Protein AF-A0A8R1U2P9-F1 (afdb_monomer_lite)

Radius of gyration: 60.48 Å; chains: 1; bounding box: 161×61×142 Å

Secondary structure (DSSP, 8-state):
-HHHHHHHHHHHHHTTS------------HHHHHHHHHHHHHHHHHHHHHHHHHHHHHHHHHHHHHHHHHHHHHHHHHHHHHHHHHHHHHHHHHHHHHHHHHHHHHHHHHHHHHHHHHHHHHHHHHHHHHTTEEEEPPP--------S---PPPEEEEHHHHHHHHHHS-SS--HHHHHHHHHHHHHHHHHHHHHHHHHHHHHHHHHHHHHHH-S-TTHHHHHHHHHHHHHHHHHHHHHHHHHHHHHHHHHHHHHHHHHHHHHHHHHHHHHHHHHHHHHHHHHHHHHHHHHHHHHHHHHHHHHHHHHHHHHHHHHHT---

Structure (mmCIF, N/CA/C/O backbone):
data_AF-A0A8R1U2P9-F1
#
_entry.id   AF-A0A8R1U2P9-F1
#
loop_
_atom_site.group_PDB
_atom_site.id
_atom_site.type_symbol
_atom_site.label_atom_id
_atom_site.label_alt_id
_atom_site.label_comp_id
_atom_site.label_asym_id
_atom_site.label_entity_id
_atom_site.label_seq_id
_atom_site.pdbx_PDB_ins_code
_atom_site.Cartn_x
_atom_site.Cartn_y
_atom_site.Cartn_z
_atom_site.occupancy
_atom_site.B_iso_or_equiv
_atom_site.auth_seq_id
_atom_site.auth_comp_id
_atom_site.auth_asym_id
_atom_site.auth_atom_id
_atom_site.pdbx_PDB_model_num
ATOM 1 N N . MET A 1 1 ? 51.418 27.353 -38.066 1.00 50.34 1 MET A N 1
ATOM 2 C CA . MET A 1 1 ? 51.414 26.876 -39.472 1.00 50.34 1 MET A CA 1
ATOM 3 C C . MET A 1 1 ? 51.947 27.915 -40.463 1.00 50.34 1 MET A C 1
ATOM 5 O O . MET A 1 1 ? 52.732 27.534 -41.319 1.00 50.34 1 MET A O 1
ATOM 9 N N . THR A 1 2 ? 51.631 29.210 -40.322 1.00 55.16 2 THR A N 1
ATOM 10 C CA . THR A 1 2 ? 52.157 30.303 -41.178 1.00 55.16 2 THR A CA 1
ATOM 11 C C . THR A 1 2 ? 53.688 30.329 -41.296 1.00 55.16 2 THR A C 1
ATOM 13 O O . THR A 1 2 ? 54.211 30.444 -42.399 1.00 55.16 2 THR A O 1
ATOM 16 N N . HIS A 1 3 ? 54.417 30.132 -40.192 1.00 58.38 3 HIS A N 1
ATOM 17 C CA . HIS A 1 3 ? 55.888 30.145 -40.195 1.00 58.38 3 HIS A CA 1
ATOM 18 C C . HIS A 1 3 ? 56.515 28.948 -40.938 1.00 58.38 3 HIS A C 1
ATOM 20 O O . HIS A 1 3 ? 57.546 29.093 -41.588 1.00 58.38 3 HIS A O 1
ATOM 26 N N . ALA A 1 4 ? 55.879 27.771 -40.889 1.00 62.16 4 ALA A N 1
ATOM 27 C CA . ALA A 1 4 ? 56.358 26.583 -41.599 1.00 62.16 4 ALA A CA 1
ATOM 28 C C . ALA A 1 4 ? 56.150 26.719 -43.116 1.00 62.16 4 ALA A C 1
ATOM 30 O O . ALA A 1 4 ? 57.024 26.362 -43.902 1.00 62.16 4 ALA A O 1
ATOM 31 N N . TRP A 1 5 ? 55.023 27.308 -43.527 1.00 59.53 5 TRP A N 1
ATOM 32 C CA . TRP A 1 5 ? 54.720 27.545 -44.937 1.00 59.53 5 TRP A CA 1
ATOM 33 C C . TRP A 1 5 ? 55.600 28.635 -45.558 1.00 59.53 5 TRP A C 1
ATOM 35 O O . TRP A 1 5 ? 56.106 28.451 -46.663 1.00 59.53 5 TRP A O 1
ATOM 45 N N . LEU A 1 6 ? 55.858 29.731 -44.833 1.00 62.12 6 LEU A N 1
ATOM 46 C CA . LEU A 1 6 ? 56.819 30.757 -45.256 1.00 62.12 6 LEU A CA 1
ATOM 47 C C . LEU A 1 6 ? 58.229 30.176 -45.414 1.00 62.12 6 LEU A C 1
ATOM 49 O O . LEU A 1 6 ? 58.876 30.455 -46.420 1.00 62.12 6 LEU A O 1
ATOM 53 N N . CYS A 1 7 ? 58.679 29.312 -44.495 1.00 63.84 7 CYS A N 1
ATOM 54 C CA . CYS A 1 7 ? 59.948 28.597 -44.651 1.00 63.84 7 CYS A CA 1
ATOM 55 C C . CYS A 1 7 ? 59.967 27.697 -45.897 1.00 63.84 7 CYS A C 1
ATOM 57 O O . CYS A 1 7 ? 60.965 27.698 -46.614 1.00 63.84 7 CYS A O 1
ATOM 59 N N . GLN A 1 8 ? 58.876 26.983 -46.199 1.00 60.47 8 GLN A N 1
ATOM 60 C CA . GLN A 1 8 ? 58.798 26.120 -47.384 1.00 60.47 8 GLN A CA 1
ATOM 61 C C . GLN A 1 8 ? 58.817 26.927 -48.695 1.00 60.47 8 GLN A C 1
ATOM 63 O O . GLN A 1 8 ? 59.532 26.569 -49.630 1.00 60.47 8 GLN A O 1
ATOM 68 N N . MET A 1 9 ? 58.084 28.044 -48.761 1.00 58.25 9 MET A N 1
ATOM 69 C CA . MET A 1 9 ? 58.098 28.964 -49.908 1.00 58.25 9 MET A CA 1
ATOM 70 C C . MET A 1 9 ? 59.478 29.600 -50.100 1.00 58.25 9 MET A C 1
ATOM 72 O O . MET A 1 9 ? 59.991 29.646 -51.218 1.00 58.25 9 MET A O 1
ATOM 76 N N . PHE A 1 10 ? 60.118 30.045 -49.015 1.00 60.72 10 PHE A N 1
ATOM 77 C CA . PHE A 1 10 ? 61.460 30.619 -49.086 1.00 60.72 10 PHE A CA 1
ATOM 78 C C . PHE A 1 10 ? 62.491 29.577 -49.543 1.00 60.72 10 PHE A C 1
ATOM 80 O O . PHE A 1 10 ? 63.347 29.899 -50.364 1.00 60.72 10 PHE A O 1
ATOM 87 N N . ALA A 1 11 ? 62.373 28.321 -49.092 1.00 60.69 11 ALA A N 1
ATOM 88 C CA . ALA A 1 11 ? 63.221 27.216 -49.543 1.00 60.69 11 ALA A CA 1
ATOM 89 C C . ALA A 1 11 ? 63.049 26.928 -51.046 1.00 60.69 11 ALA A C 1
ATOM 91 O O . ALA A 1 11 ? 64.034 26.911 -51.780 1.00 60.69 11 ALA A O 1
ATOM 92 N N . LEU A 1 12 ? 61.805 26.825 -51.530 1.00 57.38 12 LEU A N 1
ATOM 93 C CA . LEU A 1 12 ? 61.499 26.622 -52.956 1.00 57.38 12 LEU A CA 1
ATOM 94 C C . LEU A 1 12 ? 62.010 27.767 -53.846 1.00 57.38 12 LEU A C 1
ATOM 96 O O . LEU A 1 12 ? 62.398 27.551 -54.997 1.00 57.38 12 LEU A O 1
ATOM 100 N N . THR A 1 13 ? 62.030 28.988 -53.310 1.00 56.69 13 THR A N 1
ATOM 101 C CA . THR A 1 13 ? 62.539 30.164 -54.027 1.00 56.69 13 THR A CA 1
ATOM 102 C C . THR A 1 13 ? 64.068 30.162 -54.078 1.00 56.69 13 THR A C 1
ATOM 104 O O . THR A 1 13 ? 64.645 30.535 -55.098 1.00 56.69 13 THR A O 1
ATOM 107 N N . LYS A 1 14 ? 64.735 29.697 -53.011 1.00 53.50 14 LYS A N 1
ATOM 108 C CA . LYS A 1 14 ? 66.202 29.624 -52.926 1.00 53.50 14 LYS A CA 1
ATOM 109 C C . LYS A 1 14 ? 66.800 28.597 -53.889 1.00 53.50 14 LYS A C 1
ATOM 111 O O . LYS A 1 14 ? 67.799 28.907 -54.531 1.00 53.50 14 LYS A O 1
ATOM 116 N N . ASP A 1 15 ? 66.161 27.439 -54.051 1.00 54.47 15 ASP A N 1
ATOM 117 C CA . ASP A 1 15 ? 66.635 26.390 -54.969 1.00 54.47 15 ASP A CA 1
ATOM 118 C C . ASP A 1 15 ? 66.459 26.756 -56.454 1.00 54.47 15 ASP A C 1
ATOM 120 O O . ASP A 1 15 ? 67.072 26.146 -57.329 1.00 54.47 15 ASP A O 1
ATOM 124 N N . SER A 1 16 ? 65.652 27.776 -56.763 1.00 52.47 16 SER A N 1
ATOM 125 C CA . SER A 1 16 ? 65.333 28.158 -58.143 1.00 52.47 16 SER A CA 1
ATOM 126 C C . SER A 1 16 ? 66.195 29.291 -58.708 1.00 52.47 16 SER A C 1
ATOM 128 O O . SER A 1 16 ? 65.999 29.643 -59.870 1.00 52.47 16 SER A O 1
ATOM 130 N N . ILE A 1 17 ? 67.129 29.874 -57.944 1.00 43.38 17 ILE A N 1
ATOM 131 C CA . ILE A 1 17 ? 68.063 30.888 -58.462 1.00 43.38 17 ILE A CA 1
ATOM 132 C C . ILE A 1 17 ? 69.285 30.150 -59.027 1.00 43.38 17 ILE A C 1
ATOM 134 O O . ILE A 1 17 ? 70.132 29.706 -58.251 1.00 43.38 17 ILE A O 1
ATOM 138 N N . PRO A 1 18 ? 69.430 30.002 -60.358 1.00 43.75 18 PRO A N 1
ATOM 139 C CA . PRO A 1 18 ? 70.607 29.369 -60.920 1.00 43.75 18 PRO A CA 1
ATOM 140 C C . PRO A 1 18 ? 71.776 30.325 -60.702 1.00 43.75 18 PRO A C 1
ATOM 142 O O . PRO A 1 18 ? 71.771 31.452 -61.200 1.00 43.75 18 PRO A O 1
ATOM 145 N N . THR A 1 19 ? 72.781 29.879 -59.956 1.00 43.53 19 THR A N 1
ATOM 146 C CA . THR A 1 19 ? 74.090 30.526 -59.902 1.00 43.53 19 THR A CA 1
ATOM 147 C C . THR A 1 19 ? 74.639 30.588 -61.324 1.00 43.53 19 THR A C 1
ATOM 149 O O . THR A 1 19 ? 75.128 29.588 -61.848 1.00 43.53 19 THR A O 1
ATOM 152 N N . THR A 1 20 ? 74.518 31.740 -61.983 1.00 43.28 20 THR A N 1
ATOM 153 C CA . THR A 1 20 ? 75.119 31.968 -63.296 1.00 43.28 20 THR A CA 1
ATOM 154 C C . THR A 1 20 ? 76.627 32.044 -63.105 1.00 43.28 20 THR A C 1
ATOM 156 O O . THR A 1 20 ? 77.179 33.084 -62.745 1.00 43.28 20 THR A O 1
ATOM 159 N N . SER A 1 21 ? 77.298 30.916 -63.295 1.00 42.88 21 SER A N 1
ATOM 160 C CA . SER A 1 21 ? 78.746 30.835 -63.389 1.00 42.88 21 SER A CA 1
ATOM 161 C C . SER A 1 21 ? 79.199 31.588 -64.640 1.0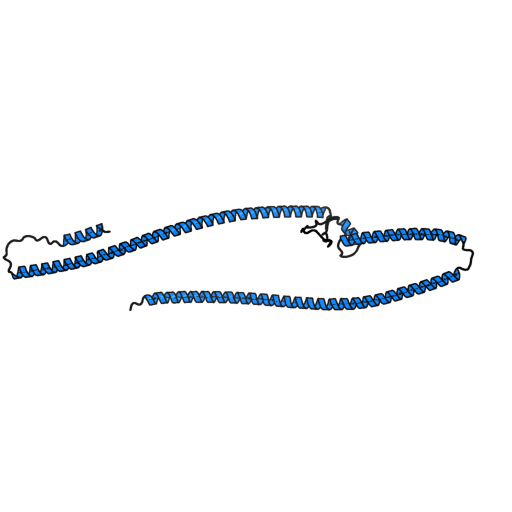0 42.88 21 SER A C 1
ATOM 163 O O . SER A 1 21 ? 78.954 31.191 -65.777 1.00 42.88 21 SER A O 1
ATOM 165 N N . THR A 1 22 ? 79.849 32.724 -64.402 1.00 39.78 22 THR A N 1
ATOM 166 C CA . THR A 1 22 ? 80.525 33.556 -65.396 1.00 39.78 22 THR A CA 1
ATOM 167 C C . THR A 1 22 ? 81.566 32.731 -66.156 1.00 39.78 22 THR A C 1
ATOM 169 O O . THR A 1 22 ? 82.665 32.512 -65.654 1.00 39.78 22 THR A O 1
ATOM 172 N N . SER A 1 23 ? 81.254 32.316 -67.384 1.00 41.12 23 SER A N 1
ATOM 173 C CA . SER A 1 23 ? 82.257 31.911 -68.373 1.00 41.12 23 SER A CA 1
ATOM 174 C C . SER A 1 23 ? 82.246 32.924 -69.516 1.00 41.12 23 SER A C 1
ATOM 176 O O . SER A 1 23 ? 81.256 33.088 -70.228 1.00 41.12 23 SER A O 1
ATOM 178 N N . ARG A 1 24 ? 83.334 33.692 -69.619 1.00 42.53 24 ARG A N 1
ATOM 179 C CA . ARG A 1 24 ? 83.555 34.732 -70.631 1.00 42.53 24 ARG A CA 1
ATOM 180 C C . ARG A 1 24 ? 84.111 34.095 -71.905 1.00 42.53 24 ARG A C 1
ATOM 182 O O . ARG A 1 24 ? 85.177 33.497 -71.852 1.00 42.53 24 ARG A O 1
ATOM 189 N N . GLY A 1 25 ? 83.473 34.351 -73.048 1.00 37.59 25 GLY A N 1
ATOM 190 C CA . GLY A 1 25 ? 84.136 34.276 -74.356 1.00 37.59 25 GLY A CA 1
ATOM 191 C C . GLY A 1 25 ? 83.306 33.618 -75.453 1.00 37.59 25 GLY A C 1
ATOM 192 O O . GLY A 1 25 ? 83.455 32.434 -75.716 1.00 37.59 25 GLY A O 1
ATOM 193 N N . GLY A 1 26 ? 82.464 34.399 -76.128 1.00 42.16 26 GLY A N 1
ATOM 194 C CA . GLY A 1 26 ?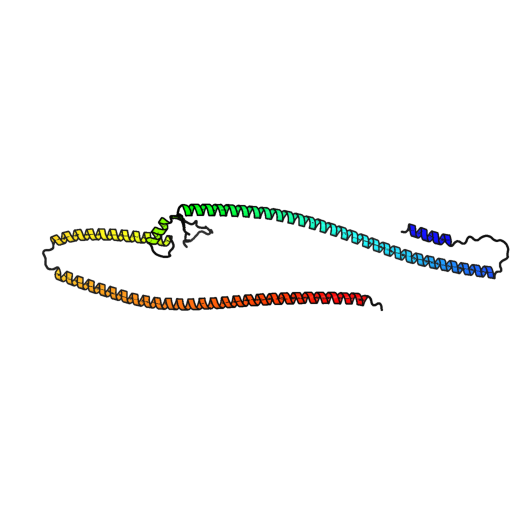 81.776 33.973 -77.349 1.00 42.16 26 GLY A CA 1
ATOM 195 C C . GLY A 1 26 ? 80.621 34.910 -77.670 1.00 42.16 26 GLY A C 1
ATOM 196 O O . GLY A 1 26 ? 79.657 34.978 -76.917 1.00 42.16 26 GLY A O 1
ATOM 197 N N . THR A 1 27 ? 80.735 35.682 -78.748 1.00 48.22 27 THR A N 1
ATOM 198 C CA . THR A 1 27 ? 79.729 36.646 -79.215 1.00 48.22 27 THR A CA 1
ATOM 199 C C . THR A 1 27 ? 78.436 35.917 -79.609 1.00 48.22 27 THR A C 1
ATOM 201 O O . THR A 1 27 ? 78.413 35.262 -80.651 1.00 48.22 27 THR A O 1
ATOM 204 N N . PRO A 1 28 ? 77.341 35.998 -78.824 1.00 51.66 28 PRO A N 1
ATOM 205 C CA . PRO A 1 28 ? 76.151 35.203 -79.098 1.00 51.66 28 PRO A CA 1
ATOM 206 C C . PRO A 1 28 ? 75.355 35.840 -80.236 1.00 51.66 28 PRO A C 1
ATOM 208 O O . PRO A 1 28 ? 75.030 37.033 -80.179 1.00 51.66 28 PRO A O 1
ATOM 211 N N . SER A 1 29 ? 75.024 35.033 -81.247 1.00 59.25 29 SER A N 1
ATOM 212 C CA . SER A 1 29 ? 74.119 35.397 -82.342 1.00 59.25 29 SER A CA 1
ATOM 213 C C . SER A 1 29 ? 72.790 35.946 -81.801 1.00 59.25 29 SER A C 1
ATOM 215 O O . SER A 1 29 ? 72.324 35.537 -80.732 1.00 59.25 29 SER A O 1
ATOM 217 N N . LYS A 1 30 ? 72.159 36.869 -82.543 1.00 66.25 30 LYS A N 1
ATOM 218 C CA . LYS A 1 30 ? 70.855 37.465 -82.192 1.00 66.25 30 LYS A CA 1
ATOM 219 C C . LYS A 1 30 ? 69.793 36.398 -81.886 1.00 66.25 30 LYS A C 1
ATOM 221 O O . LYS A 1 30 ? 68.986 36.616 -80.984 1.00 66.25 30 LYS A O 1
ATOM 226 N N . ASP A 1 31 ? 69.858 35.247 -82.554 1.00 69.44 31 ASP A N 1
ATOM 227 C CA . ASP A 1 31 ? 68.922 34.131 -82.370 1.00 69.44 31 ASP A CA 1
ATOM 228 C C . ASP A 1 31 ? 69.080 33.449 -81.005 1.00 69.44 31 ASP A C 1
ATOM 230 O O . ASP A 1 31 ? 68.088 33.132 -80.352 1.00 69.44 31 ASP A O 1
ATOM 234 N N . SER A 1 32 ? 70.316 33.309 -80.509 1.00 75.31 32 SER A N 1
ATOM 235 C CA . SER A 1 32 ? 70.585 32.735 -79.183 1.00 75.31 32 SER A CA 1
ATOM 236 C C . SER A 1 32 ? 70.005 33.612 -78.069 1.00 75.31 32 SER A C 1
ATOM 238 O O . SER A 1 32 ? 69.332 33.111 -77.169 1.00 75.31 32 SER A O 1
ATOM 240 N N . LYS A 1 33 ? 70.164 34.939 -78.183 1.00 79.31 33 LYS A N 1
ATOM 241 C CA . LYS A 1 33 ? 69.561 35.893 -77.238 1.00 79.31 33 LYS A CA 1
ATOM 242 C C . LYS A 1 33 ? 68.030 35.916 -77.324 1.00 79.31 33 LYS A C 1
ATOM 244 O O . LYS A 1 33 ? 67.370 36.200 -76.325 1.00 79.31 33 LYS A O 1
ATOM 249 N N . ALA A 1 34 ? 67.452 35.664 -78.501 1.00 80.62 34 ALA A N 1
ATOM 250 C CA . ALA A 1 34 ? 66.001 35.599 -78.679 1.00 80.62 34 ALA A CA 1
ATOM 251 C C . ALA A 1 34 ? 65.402 34.346 -78.017 1.00 80.62 34 ALA A C 1
ATOM 253 O O . ALA A 1 34 ? 64.409 34.465 -77.298 1.00 80.62 34 ALA A O 1
ATOM 254 N N . LEU A 1 35 ? 66.047 33.187 -78.186 1.00 83.81 35 LEU A N 1
ATOM 255 C CA . LEU A 1 35 ? 65.700 31.931 -77.511 1.00 83.81 35 LEU A CA 1
ATOM 256 C C . LEU A 1 35 ? 65.793 32.051 -75.986 1.00 83.81 35 LEU A C 1
ATOM 258 O O . LEU A 1 35 ? 64.851 31.690 -75.286 1.00 83.81 35 LEU A O 1
ATOM 262 N N . GLU A 1 36 ? 66.877 32.629 -75.464 1.00 85.00 36 GLU A N 1
ATOM 263 C CA . GLU A 1 36 ? 67.042 32.848 -74.021 1.00 85.00 36 GLU A CA 1
ATOM 264 C C . GLU A 1 36 ? 65.951 33.774 -73.457 1.00 85.00 36 GLU A C 1
ATOM 266 O O . GLU A 1 36 ? 65.357 33.487 -72.418 1.00 85.00 36 GLU A O 1
ATOM 271 N N . ARG A 1 3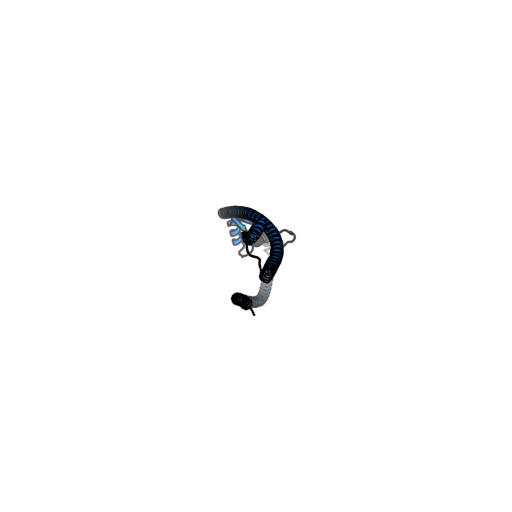7 ? 65.602 34.853 -74.174 1.00 87.44 37 ARG A N 1
ATOM 272 C CA . ARG A 1 37 ? 64.483 35.735 -73.798 1.00 87.44 37 ARG A CA 1
ATOM 273 C C . ARG A 1 37 ? 63.133 35.018 -73.822 1.00 87.44 37 ARG A C 1
ATOM 275 O O . ARG A 1 37 ? 62.301 35.310 -72.967 1.00 87.44 37 ARG A O 1
ATOM 282 N N . ALA A 1 38 ? 62.894 34.129 -74.785 1.00 88.19 38 ALA A N 1
ATOM 283 C CA . ALA A 1 38 ? 61.666 33.339 -74.849 1.00 88.19 38 ALA A CA 1
ATOM 284 C C . ALA A 1 38 ? 61.574 32.356 -73.670 1.00 88.19 38 ALA A C 1
ATOM 286 O O . ALA A 1 38 ? 60.566 32.356 -72.969 1.00 88.19 38 ALA A O 1
ATOM 287 N N . ALA A 1 39 ? 62.654 31.626 -73.376 1.00 89.50 39 ALA A N 1
ATOM 288 C CA . ALA A 1 39 ? 62.730 30.713 -72.234 1.00 89.50 39 ALA A CA 1
ATOM 289 C C . ALA A 1 39 ? 62.577 31.440 -70.885 1.00 89.50 39 ALA A C 1
ATOM 291 O O . ALA A 1 39 ? 61.918 30.948 -69.971 1.00 89.50 39 ALA A O 1
ATOM 292 N N . LEU A 1 40 ? 63.146 32.643 -70.749 1.00 90.50 40 LEU A N 1
ATOM 293 C CA . LEU A 1 40 ? 62.942 33.480 -69.564 1.00 90.50 40 LEU A CA 1
ATOM 294 C C . LEU A 1 40 ? 61.488 33.945 -69.437 1.00 90.50 40 LEU A C 1
ATOM 296 O O . LEU A 1 40 ? 60.951 33.924 -68.335 1.00 90.50 40 LEU A O 1
ATOM 300 N N . LYS A 1 41 ? 60.827 34.331 -70.538 1.00 91.75 41 LYS A N 1
ATOM 301 C CA . LYS A 1 41 ? 59.398 34.690 -70.522 1.00 91.75 41 LYS A CA 1
ATOM 302 C C . LYS A 1 41 ? 58.515 33.510 -70.123 1.00 91.75 41 LYS A C 1
ATOM 304 O O . LYS A 1 41 ? 57.589 33.703 -69.342 1.00 91.75 41 LYS A O 1
ATOM 309 N N . GLU A 1 42 ? 58.813 32.314 -70.621 1.00 92.12 42 GLU A N 1
ATOM 310 C CA . GLU A 1 42 ? 58.117 31.083 -70.239 1.00 92.12 42 GLU A CA 1
ATOM 311 C C . GLU A 1 42 ? 58.300 30.789 -68.746 1.00 92.12 42 GLU A C 1
ATOM 313 O O . GLU A 1 42 ? 57.310 30.680 -68.030 1.00 92.12 42 GLU A O 1
ATOM 318 N N . LYS A 1 43 ? 59.538 30.810 -68.230 1.00 91.94 43 LYS A N 1
ATOM 319 C CA . LYS A 1 43 ? 59.801 30.652 -66.788 1.00 91.94 43 LYS A CA 1
ATOM 320 C C . LYS A 1 43 ? 59.106 31.714 -65.938 1.00 91.94 43 LYS A C 1
ATOM 322 O O . LYS A 1 43 ? 58.571 31.393 -64.881 1.00 91.94 43 LYS A O 1
ATOM 327 N N . VAL A 1 44 ? 59.096 32.972 -66.380 1.00 93.62 44 VAL A N 1
ATOM 328 C CA . VAL A 1 44 ? 58.363 34.049 -65.695 1.00 93.62 44 VAL A CA 1
ATOM 329 C C . VAL A 1 44 ? 56.864 33.750 -65.688 1.00 93.62 44 VAL A C 1
ATOM 331 O O . VAL A 1 44 ? 56.238 33.891 -64.643 1.00 93.62 44 VAL A O 1
ATOM 334 N N . SER A 1 45 ? 56.298 33.279 -66.802 1.00 93.00 45 SER A N 1
ATOM 335 C CA . SER A 1 45 ? 54.887 32.888 -66.881 1.00 93.00 45 SER A CA 1
ATOM 336 C C . SER A 1 45 ? 54.567 31.685 -65.986 1.00 93.00 45 SER A C 1
ATOM 338 O O . SER A 1 45 ? 53.573 31.698 -65.263 1.00 93.00 45 SER A O 1
ATOM 340 N N . GLU A 1 46 ? 55.427 30.667 -65.948 1.00 93.69 46 GLU A N 1
ATOM 341 C CA . GLU A 1 46 ? 55.281 29.527 -65.041 1.00 93.69 46 GLU A CA 1
ATOM 342 C C . GLU A 1 46 ? 55.339 29.944 -63.571 1.00 93.69 46 GLU A C 1
ATOM 344 O O . GLU A 1 46 ? 54.526 29.484 -62.768 1.00 93.69 46 GLU A O 1
ATOM 349 N N . LEU A 1 47 ? 56.284 30.814 -63.206 1.00 94.31 47 LEU A N 1
ATOM 350 C CA . LEU A 1 47 ? 56.404 31.346 -61.850 1.00 94.31 47 LEU A CA 1
ATOM 351 C C . LEU A 1 47 ? 55.186 32.195 -61.479 1.00 94.31 47 LEU A C 1
ATOM 353 O O . LEU A 1 47 ? 54.662 32.038 -60.378 1.00 94.31 47 LEU A O 1
ATOM 357 N N . GLN A 1 48 ? 54.683 33.021 -62.399 1.00 93.75 48 GLN A N 1
ATOM 358 C CA . GLN A 1 48 ? 53.435 33.768 -62.218 1.00 93.75 48 GLN A CA 1
ATOM 359 C C . GLN A 1 48 ? 52.246 32.825 -61.991 1.00 93.75 48 GLN A C 1
ATOM 361 O O . GLN A 1 48 ? 51.484 33.016 -61.045 1.00 93.75 48 GLN A O 1
ATOM 366 N N . ASN A 1 49 ? 52.119 31.758 -62.784 1.00 93.88 49 ASN A N 1
ATOM 367 C CA . ASN A 1 49 ? 51.057 30.762 -62.626 1.00 93.88 49 ASN A CA 1
ATOM 368 C C . ASN A 1 49 ? 51.162 30.002 -61.294 1.00 93.88 49 ASN A C 1
ATOM 370 O O . ASN A 1 49 ? 50.152 29.781 -60.623 1.00 93.88 49 ASN A O 1
ATOM 374 N N . LYS A 1 50 ? 52.375 29.611 -60.884 1.00 94.81 50 LYS A N 1
ATOM 375 C CA . LYS A 1 50 ? 52.627 28.963 -59.586 1.00 94.81 50 LYS A CA 1
ATOM 376 C C . LYS A 1 50 ? 52.285 29.894 -58.425 1.00 94.81 50 LYS A C 1
ATOM 378 O O . LYS A 1 50 ? 51.621 29.463 -57.486 1.00 94.81 50 LYS A O 1
ATOM 383 N N . PHE A 1 51 ? 52.676 31.165 -58.513 1.00 93.88 51 PHE A N 1
ATOM 384 C CA . PHE A 1 51 ? 52.353 32.180 -57.514 1.00 93.88 51 PHE A CA 1
ATOM 385 C C . PHE A 1 51 ? 50.840 32.394 -57.391 1.00 93.88 51 PHE A C 1
ATOM 387 O O . PHE A 1 51 ? 50.305 32.370 -56.285 1.00 93.88 51 PHE A O 1
ATOM 394 N N . GLN A 1 52 ? 50.129 32.510 -58.517 1.00 95.50 52 GLN A N 1
ATOM 395 C CA . GLN A 1 52 ? 48.675 32.681 -58.519 1.00 95.50 52 GLN A CA 1
ATOM 396 C C . GLN A 1 52 ? 47.950 31.477 -57.898 1.00 95.50 52 GLN A C 1
ATOM 398 O O . GLN A 1 52 ? 47.032 31.656 -57.097 1.00 95.50 52 GLN A O 1
ATOM 403 N N . ARG A 1 53 ? 48.380 30.247 -58.214 1.00 94.81 53 ARG A N 1
ATOM 404 C CA . ARG A 1 53 ? 47.839 29.027 -57.587 1.00 94.81 53 ARG A CA 1
ATOM 405 C C . ARG A 1 53 ? 48.098 29.000 -56.080 1.00 94.81 53 ARG A C 1
ATOM 407 O O . ARG A 1 53 ? 47.184 28.692 -55.322 1.00 94.81 53 ARG A O 1
ATOM 414 N N . ALA A 1 54 ? 49.307 29.356 -55.646 1.00 95.62 54 ALA A N 1
ATOM 415 C CA . ALA A 1 54 ? 49.649 29.424 -54.228 1.00 95.62 54 ALA A CA 1
ATOM 416 C C . ALA A 1 54 ? 48.812 30.476 -53.482 1.00 95.62 54 ALA A C 1
ATOM 418 O O . ALA A 1 54 ? 48.353 30.198 -52.379 1.00 95.62 54 ALA A O 1
ATOM 419 N N . MET A 1 55 ? 48.551 31.642 -54.088 1.00 96.06 55 MET A N 1
ATOM 420 C CA . MET A 1 55 ? 47.664 32.656 -53.505 1.00 96.06 55 MET A CA 1
ATOM 421 C C . MET A 1 55 ? 46.220 32.164 -53.364 1.00 96.06 55 MET A C 1
ATOM 423 O O . MET A 1 55 ? 45.613 32.374 -52.317 1.00 96.06 55 MET A O 1
ATOM 427 N N . PHE A 1 56 ? 45.677 31.486 -54.380 1.00 95.00 56 P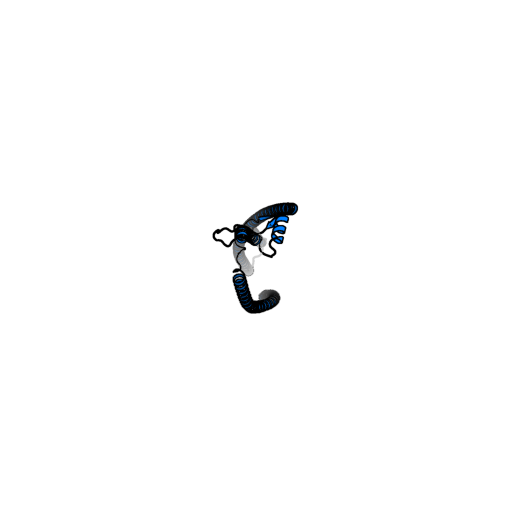HE A N 1
ATOM 428 C CA . PHE A 1 56 ? 44.328 30.919 -54.302 1.00 95.00 56 PHE A CA 1
ATOM 429 C C . PHE A 1 56 ? 44.223 29.866 -53.190 1.00 95.00 56 PHE A C 1
ATOM 431 O O . PHE A 1 56 ? 43.326 29.943 -52.355 1.00 95.00 56 PHE A O 1
ATOM 438 N N . MET A 1 57 ? 45.180 28.934 -53.125 1.00 95.56 57 MET A N 1
ATOM 439 C CA . MET A 1 57 ? 45.231 27.930 -52.058 1.00 95.56 57 MET A CA 1
ATOM 440 C C . MET A 1 57 ? 45.393 28.567 -50.677 1.00 95.56 57 MET A C 1
ATOM 442 O O . MET A 1 57 ? 44.738 28.143 -49.733 1.00 95.56 57 MET A O 1
ATOM 446 N N . TYR A 1 58 ? 46.237 29.593 -50.549 1.00 95.00 58 TYR A N 1
ATOM 447 C CA . TYR A 1 58 ? 46.411 30.316 -49.292 1.00 95.00 58 TYR A CA 1
ATOM 448 C C . TYR A 1 58 ? 45.103 30.973 -48.836 1.00 95.00 58 TYR A C 1
ATOM 450 O O . TYR A 1 58 ? 44.726 30.832 -47.678 1.00 95.00 58 TYR A O 1
ATOM 458 N N . SER A 1 59 ? 44.382 31.633 -49.747 1.00 95.69 59 SER A N 1
ATOM 459 C CA . SER A 1 59 ? 43.076 32.229 -49.443 1.00 95.69 59 SER A CA 1
ATOM 460 C C . SER A 1 59 ? 42.031 31.179 -49.061 1.00 95.69 59 SER A C 1
ATOM 462 O O . SER A 1 59 ? 41.258 31.409 -48.135 1.00 95.69 59 SER A O 1
ATOM 464 N N . GLN A 1 60 ? 42.012 30.026 -49.735 1.00 95.88 60 GLN A N 1
ATOM 465 C CA . GLN A 1 60 ? 41.115 28.926 -49.384 1.00 95.88 60 GLN A CA 1
ATOM 466 C C . GLN A 1 60 ? 41.429 28.377 -47.984 1.00 95.88 60 GLN A C 1
ATOM 468 O O . GLN A 1 60 ? 40.524 28.242 -47.165 1.00 95.88 60 GLN A O 1
ATOM 473 N N . LEU A 1 61 ? 42.709 28.132 -47.687 1.00 96.81 61 LEU A N 1
ATOM 474 C CA . LEU A 1 61 ? 43.158 27.655 -46.378 1.00 96.81 61 LEU A CA 1
ATOM 475 C C . LEU A 1 61 ? 42.861 28.657 -45.257 1.00 96.81 61 LEU A C 1
ATOM 477 O O . LEU A 1 61 ? 42.552 28.244 -44.143 1.00 96.81 61 LEU A O 1
ATOM 481 N N . ASP A 1 62 ? 42.950 29.961 -45.520 1.00 96.44 62 ASP A N 1
ATOM 482 C CA . ASP A 1 62 ? 42.624 30.990 -44.528 1.00 96.44 62 ASP A CA 1
ATOM 483 C C . ASP A 1 62 ? 41.116 31.043 -44.225 1.00 96.44 62 ASP A C 1
ATOM 485 O O . ASP A 1 62 ? 40.719 31.154 -43.061 1.00 96.44 62 ASP A O 1
ATOM 489 N N . ASN A 1 63 ? 40.272 30.851 -45.244 1.00 96.38 63 ASN A N 1
ATOM 490 C CA . ASN A 1 63 ? 38.825 30.720 -45.067 1.00 96.38 63 ASN A CA 1
ATOM 491 C C . ASN A 1 63 ? 38.459 29.450 -44.288 1.00 96.38 63 ASN A C 1
ATOM 493 O O . ASN A 1 63 ? 37.695 29.523 -43.329 1.00 96.38 63 ASN A O 1
ATOM 497 N N . GLU A 1 64 ? 39.030 28.298 -44.654 1.00 96.88 64 GLU A N 1
ATOM 498 C CA . GLU A 1 64 ? 38.821 27.028 -43.943 1.00 96.88 64 GLU A CA 1
ATOM 499 C C . GLU A 1 64 ? 39.292 27.124 -42.490 1.00 96.88 64 GLU A C 1
ATOM 501 O O . GLU A 1 64 ? 38.580 26.720 -41.575 1.00 96.88 64 GLU A O 1
ATOM 506 N N . LYS A 1 65 ? 40.455 27.735 -42.248 1.00 97.06 65 LYS A N 1
ATOM 507 C CA . LYS A 1 65 ? 40.951 28.010 -40.898 1.00 97.06 65 LYS A CA 1
ATOM 508 C C . LYS A 1 65 ? 39.977 28.887 -40.111 1.00 97.06 65 LYS A C 1
ATOM 510 O O . LYS A 1 65 ? 39.733 28.602 -38.944 1.00 97.06 65 LYS A O 1
ATOM 515 N N . SER A 1 66 ? 39.441 29.942 -40.720 1.00 97.38 66 SER A N 1
ATOM 516 C CA . SER A 1 66 ? 38.482 30.839 -40.064 1.00 97.38 66 SER A CA 1
ATOM 517 C C . SER A 1 66 ? 37.165 30.124 -39.738 1.00 97.38 66 SER A C 1
ATOM 519 O O . SER A 1 66 ? 36.636 30.298 -38.644 1.00 97.38 66 SER A O 1
ATOM 521 N N . ALA A 1 67 ? 36.679 29.263 -40.638 1.00 98.19 67 ALA A N 1
ATOM 522 C CA . ALA A 1 67 ? 35.497 28.433 -40.409 1.00 98.19 67 ALA A CA 1
ATOM 523 C C . ALA A 1 67 ? 35.715 27.414 -39.276 1.00 98.19 67 ALA A C 1
ATOM 525 O O . ALA A 1 67 ? 34.879 27.303 -38.385 1.00 98.19 67 ALA A O 1
ATOM 526 N N . LEU A 1 68 ? 36.865 26.731 -39.265 1.00 98.00 68 LEU A N 1
ATOM 527 C CA . LEU A 1 68 ? 37.221 25.779 -38.210 1.00 98.00 68 LEU A CA 1
ATOM 528 C C . LEU A 1 68 ? 37.410 26.459 -36.850 1.00 98.00 68 LEU A C 1
ATOM 530 O O . LEU A 1 68 ? 37.074 25.873 -35.828 1.00 98.00 68 LEU A O 1
ATOM 534 N N . LEU A 1 69 ? 37.933 27.688 -36.812 1.00 98.12 69 LEU A N 1
ATOM 535 C CA . LEU A 1 69 ? 38.023 28.456 -35.567 1.00 98.12 69 LEU A CA 1
ATOM 536 C C . LEU A 1 69 ? 36.634 28.754 -34.992 1.00 98.12 69 LEU A C 1
ATOM 538 O O . LEU A 1 69 ? 36.426 28.549 -33.802 1.00 98.12 69 LEU A O 1
ATOM 542 N N . TYR A 1 70 ? 35.684 29.158 -35.838 1.00 98.19 70 TYR A N 1
ATOM 543 C CA . TYR A 1 70 ? 34.300 29.384 -35.419 1.00 98.19 70 TYR A CA 1
ATOM 544 C C . TYR A 1 70 ? 33.621 28.099 -34.920 1.00 98.19 70 TYR A C 1
ATOM 546 O O . TYR A 1 70 ? 32.963 28.114 -33.884 1.00 98.19 70 TYR A O 1
ATOM 554 N N . GLU A 1 71 ? 33.818 26.974 -35.615 1.00 98.31 71 GLU A N 1
ATOM 555 C CA . GLU A 1 71 ? 33.302 25.669 -35.181 1.00 98.31 71 GLU A CA 1
ATOM 556 C C . GLU A 1 71 ? 33.896 25.240 -33.833 1.00 98.31 71 GLU A C 1
ATOM 558 O O . GLU A 1 71 ? 33.176 24.764 -32.962 1.00 98.31 71 GLU A O 1
ATOM 563 N N . ILE A 1 72 ? 35.197 25.455 -33.624 1.00 98.38 72 ILE A N 1
ATOM 564 C CA . ILE A 1 72 ? 35.851 25.179 -32.342 1.00 98.38 72 ILE A CA 1
ATOM 565 C C . ILE A 1 72 ? 35.241 26.019 -31.217 1.00 98.38 72 ILE A C 1
ATOM 567 O O . ILE A 1 72 ? 35.074 25.501 -30.117 1.00 98.38 72 ILE A O 1
ATOM 571 N N . ASP A 1 73 ? 34.934 27.293 -31.459 1.00 98.62 73 ASP A N 1
ATOM 572 C CA . ASP A 1 73 ? 34.360 28.163 -30.432 1.00 98.62 73 ASP A CA 1
ATOM 573 C C . ASP A 1 73 ? 32.917 27.760 -30.089 1.00 98.62 73 ASP A C 1
ATOM 575 O O . ASP A 1 73 ? 32.610 27.601 -28.912 1.00 98.62 73 ASP A O 1
ATOM 579 N N . LEU A 1 74 ? 32.088 27.433 -31.087 1.00 98.38 74 LEU A N 1
ATOM 580 C CA . LEU A 1 74 ? 30.761 26.838 -30.863 1.00 98.38 74 LEU A CA 1
ATOM 581 C C . LEU A 1 74 ? 30.834 25.543 -30.045 1.00 98.38 74 LEU A C 1
ATOM 583 O O . LEU A 1 74 ? 30.070 25.348 -29.106 1.00 98.38 74 LEU A O 1
ATOM 587 N N . LEU A 1 75 ? 31.769 24.652 -30.387 1.00 98.25 75 LEU A N 1
ATOM 588 C CA . LEU A 1 75 ? 31.932 23.389 -29.671 1.00 98.25 75 LEU A CA 1
ATOM 589 C C . LEU A 1 75 ? 32.409 23.594 -28.229 1.00 98.25 75 LEU A C 1
ATOM 591 O O . LEU A 1 75 ? 32.062 22.792 -27.366 1.00 98.25 75 LEU A O 1
ATOM 595 N N . LYS A 1 76 ? 33.196 24.638 -27.943 1.00 98.25 76 LYS A N 1
ATOM 596 C CA . LYS A 1 76 ? 33.559 24.986 -26.561 1.00 98.25 76 LYS A CA 1
ATOM 597 C C . LYS A 1 76 ? 32.341 25.450 -25.775 1.00 98.25 76 LYS A C 1
ATOM 599 O O . LYS A 1 76 ? 32.143 24.939 -24.678 1.00 98.25 76 LYS A O 1
ATOM 604 N N . ASP A 1 77 ? 31.530 26.338 -26.344 1.00 98.50 77 ASP A N 1
ATOM 605 C CA . ASP A 1 77 ? 30.301 26.819 -25.704 1.00 98.50 77 ASP A CA 1
ATOM 606 C C . ASP A 1 77 ? 29.353 25.644 -25.397 1.00 98.50 77 ASP A C 1
ATOM 608 O O . ASP A 1 77 ? 28.876 25.498 -24.269 1.00 98.50 77 ASP A O 1
ATOM 612 N N . ASP A 1 78 ? 29.167 24.735 -26.362 1.00 98.50 78 ASP A N 1
ATOM 613 C CA . ASP A 1 78 ? 28.380 23.511 -26.180 1.00 98.50 78 ASP A CA 1
ATOM 614 C C . ASP A 1 78 ? 28.956 22.624 -25.063 1.00 98.50 78 ASP A C 1
ATOM 616 O O . ASP A 1 78 ? 28.209 22.085 -24.242 1.00 98.50 78 ASP A O 1
ATOM 620 N N . MET A 1 79 ? 30.282 22.443 -25.003 1.00 97.88 79 MET A N 1
ATOM 621 C CA . MET A 1 79 ? 30.910 21.679 -23.920 1.00 97.88 79 MET A CA 1
ATOM 622 C C . MET A 1 79 ? 30.672 22.331 -22.555 1.00 97.88 79 MET A C 1
ATOM 624 O O . MET A 1 79 ? 30.312 21.623 -21.614 1.00 97.88 79 MET A O 1
ATOM 628 N N . GLU A 1 80 ? 30.820 23.653 -22.443 1.00 98.06 80 GLU A N 1
ATOM 629 C CA . GLU A 1 80 ? 30.574 24.392 -21.201 1.00 98.06 80 GLU A CA 1
ATOM 630 C C . GLU A 1 80 ? 29.113 24.249 -20.740 1.00 98.06 80 GLU A C 1
ATOM 632 O O . GLU A 1 80 ? 28.858 23.998 -19.558 1.00 98.06 80 GLU A O 1
ATOM 637 N N . GLU A 1 81 ? 28.142 24.313 -21.656 1.00 97.94 81 GLU A N 1
ATOM 638 C CA . GLU A 1 81 ? 26.727 24.076 -21.341 1.00 97.94 81 GLU A CA 1
ATOM 639 C C . GLU A 1 81 ? 26.497 22.641 -20.833 1.00 97.94 81 GLU A C 1
ATOM 641 O O . GLU A 1 81 ? 25.822 22.419 -19.820 1.00 97.94 81 GLU A O 1
ATOM 646 N N . LYS A 1 82 ? 27.089 21.638 -21.495 1.00 97.56 82 LYS A N 1
ATOM 647 C CA . LYS A 1 82 ? 26.965 20.232 -21.073 1.00 97.56 82 LYS A CA 1
ATOM 648 C C . LYS A 1 82 ? 27.603 19.980 -19.711 1.00 97.56 82 LYS A C 1
ATOM 650 O O . LYS A 1 82 ? 27.039 19.221 -18.919 1.00 97.56 82 LYS A O 1
ATOM 655 N N . GLU A 1 83 ? 28.732 20.614 -19.408 1.00 97.81 83 GLU A N 1
ATOM 656 C CA . GLU A 1 83 ? 29.364 20.543 -18.088 1.00 97.81 83 GLU A CA 1
ATOM 657 C C . GLU A 1 83 ? 28.473 21.152 -16.997 1.00 97.81 83 GLU A C 1
ATOM 659 O O . GLU A 1 83 ? 28.330 20.565 -15.917 1.00 97.81 83 GLU A O 1
ATOM 664 N N . GLN A 1 84 ? 27.811 22.277 -17.280 1.00 97.62 84 GLN A N 1
ATOM 665 C CA . GLN A 1 84 ? 26.852 22.893 -16.359 1.00 97.62 84 GLN A CA 1
ATOM 666 C C . GLN A 1 84 ? 25.644 21.984 -16.102 1.00 97.62 84 GLN A C 1
ATOM 668 O O . GLN A 1 84 ? 25.305 21.738 -14.939 1.00 97.62 84 GLN A O 1
ATOM 673 N N . LEU A 1 85 ? 25.043 21.417 -17.153 1.00 98.06 85 LEU A N 1
ATOM 674 C CA . LEU A 1 85 ? 23.921 20.478 -17.034 1.00 98.06 85 LEU A CA 1
ATOM 675 C C . LEU A 1 85 ? 24.306 19.223 -16.240 1.00 98.06 85 LEU A C 1
ATOM 677 O O . LEU A 1 85 ? 23.555 18.776 -15.373 1.00 98.06 85 LEU A O 1
ATOM 681 N N . LEU A 1 86 ? 25.499 18.674 -16.481 1.00 97.56 86 LEU A N 1
ATOM 682 C CA . LEU A 1 86 ? 26.015 17.526 -15.736 1.00 97.56 86 LEU A CA 1
ATOM 683 C C . LEU A 1 86 ? 26.258 17.875 -14.260 1.00 97.56 86 LEU A C 1
ATOM 685 O O . LEU A 1 86 ? 25.961 17.073 -13.372 1.00 97.56 86 LEU A O 1
ATOM 689 N N . SER A 1 87 ? 26.776 19.071 -13.976 1.00 98.06 87 SER A N 1
ATOM 690 C CA . SER A 1 87 ? 26.964 19.571 -12.610 1.00 98.06 87 SER A CA 1
ATOM 691 C C . SER A 1 87 ? 25.629 19.722 -11.876 1.00 98.06 87 SER A C 1
ATOM 693 O O . SER A 1 87 ? 25.512 19.287 -10.727 1.00 98.06 87 SER A O 1
ATOM 695 N N . GLN A 1 88 ? 24.604 20.263 -12.541 1.00 97.38 88 GLN A N 1
ATOM 696 C CA . GLN A 1 88 ? 23.253 20.378 -11.994 1.00 97.38 88 GLN A CA 1
ATOM 697 C C . GLN A 1 88 ? 22.628 19.002 -11.730 1.00 97.38 88 GLN A C 1
ATOM 699 O O . GLN A 1 88 ? 22.215 18.734 -10.602 1.00 97.38 88 GLN A O 1
ATOM 704 N N . ALA A 1 89 ? 22.646 18.100 -12.713 1.00 96.94 89 ALA A N 1
ATOM 705 C CA . ALA A 1 89 ? 22.107 16.748 -12.566 1.00 96.94 89 ALA A CA 1
ATOM 706 C C . ALA A 1 89 ? 22.789 15.972 -11.422 1.00 96.94 89 ALA A C 1
ATOM 708 O O . ALA A 1 89 ? 22.141 15.249 -10.664 1.00 96.94 89 ALA A O 1
ATOM 709 N N . ASN A 1 90 ? 24.100 16.161 -11.235 1.00 98.00 90 ASN A N 1
ATOM 710 C CA . ASN A 1 90 ? 24.829 15.574 -10.111 1.00 98.00 90 ASN A CA 1
ATOM 711 C C . ASN A 1 90 ? 24.412 16.150 -8.750 1.00 98.00 90 ASN A C 1
ATOM 713 O O . ASN A 1 90 ? 24.440 15.419 -7.758 1.00 98.00 90 ASN A O 1
ATOM 717 N N . ARG A 1 91 ? 24.049 17.438 -8.667 1.00 97.62 91 ARG A N 1
ATOM 718 C CA . ARG A 1 91 ? 23.513 18.040 -7.432 1.00 97.62 91 ARG A CA 1
ATOM 719 C C . ARG A 1 91 ? 22.135 17.470 -7.115 1.00 97.62 91 ARG A C 1
ATOM 721 O O . ARG A 1 91 ? 21.957 16.929 -6.030 1.00 97.62 91 ARG A O 1
ATOM 728 N N . GLU A 1 92 ? 21.232 17.461 -8.091 1.00 97.31 92 GLU A N 1
ATOM 729 C CA . GLU A 1 92 ? 19.882 16.902 -7.943 1.00 97.31 92 GLU A CA 1
ATOM 730 C C . GLU A 1 92 ? 19.919 15.418 -7.540 1.00 97.31 92 GLU A C 1
ATOM 732 O O . GLU A 1 92 ? 19.209 14.992 -6.632 1.00 97.31 92 GLU A O 1
ATOM 737 N N . SER A 1 93 ? 20.815 14.623 -8.136 1.00 95.94 93 SER A N 1
ATOM 738 C CA . SER A 1 93 ? 21.006 13.218 -7.752 1.00 95.94 93 SER A CA 1
ATOM 739 C C . SER A 1 93 ? 21.486 13.057 -6.302 1.00 95.94 93 SER A C 1
ATOM 741 O O . SER A 1 93 ? 21.037 12.145 -5.598 1.00 95.94 93 SER A O 1
ATOM 743 N N . ARG A 1 94 ? 22.372 13.940 -5.820 1.00 97.88 94 ARG A N 1
ATOM 744 C CA . ARG A 1 94 ? 22.819 13.938 -4.416 1.00 97.88 94 ARG A CA 1
ATOM 745 C C . ARG A 1 94 ? 21.680 14.308 -3.472 1.00 97.88 94 ARG A C 1
ATOM 747 O O . ARG A 1 94 ? 21.527 13.622 -2.463 1.00 97.88 94 ARG A O 1
ATOM 754 N N . ASP A 1 95 ? 20.879 15.312 -3.815 1.00 97.69 95 ASP A N 1
ATOM 755 C CA . ASP A 1 95 ? 19.739 15.764 -3.009 1.00 97.69 95 ASP A CA 1
ATOM 756 C C . ASP A 1 95 ? 18.652 14.682 -2.919 1.00 97.69 95 ASP A C 1
ATOM 758 O O . ASP A 1 95 ? 18.230 14.305 -1.827 1.00 97.69 95 ASP A O 1
ATOM 762 N N . LEU A 1 96 ? 18.298 14.050 -4.041 1.00 97.19 96 LEU A N 1
ATOM 763 C CA . LEU A 1 96 ? 17.380 12.906 -4.040 1.00 97.19 96 LEU A CA 1
ATOM 764 C C . LEU A 1 96 ? 17.935 11.731 -3.218 1.00 97.19 96 LEU A C 1
ATOM 766 O O . LEU A 1 96 ? 17.207 11.058 -2.488 1.00 97.19 96 LEU A O 1
ATOM 770 N N . THR A 1 97 ? 19.246 11.483 -3.283 1.00 97.25 97 THR A N 1
ATOM 771 C CA . THR A 1 97 ? 19.882 10.420 -2.490 1.00 97.25 97 THR A CA 1
ATOM 772 C C . THR A 1 97 ? 19.827 10.709 -0.985 1.00 97.25 97 THR A C 1
ATOM 774 O O . THR A 1 97 ? 19.671 9.776 -0.187 1.00 97.25 97 THR A O 1
ATOM 777 N N . THR A 1 98 ? 19.978 11.967 -0.557 1.00 97.75 98 THR A N 1
ATOM 778 C CA . THR A 1 98 ? 19.878 12.338 0.864 1.00 97.75 98 THR A CA 1
ATOM 779 C C . THR A 1 98 ? 18.435 12.275 1.357 1.00 97.75 98 THR A C 1
ATOM 781 O O . THR A 1 98 ? 18.209 11.728 2.440 1.00 97.75 98 THR A O 1
ATOM 784 N N . GLU A 1 99 ? 17.465 12.711 0.551 1.00 97.88 99 GLU A N 1
ATOM 785 C CA . GLU A 1 99 ? 16.032 12.608 0.848 1.00 97.88 99 GLU A CA 1
ATOM 786 C C . GLU A 1 99 ? 15.591 11.147 1.008 1.00 97.88 99 GLU A C 1
ATOM 788 O O . GLU A 1 99 ? 14.995 10.781 2.023 1.00 97.88 99 GLU A O 1
ATOM 793 N N . VAL A 1 100 ? 15.987 10.263 0.086 1.00 96.56 100 VAL A N 1
ATOM 794 C CA . VAL A 1 100 ? 15.699 8.822 0.188 1.00 96.56 100 VAL A CA 1
ATOM 795 C C . VAL A 1 100 ? 16.290 8.223 1.468 1.00 96.56 100 VAL A C 1
ATOM 797 O O . VAL A 1 100 ? 15.645 7.406 2.129 1.00 96.56 100 VAL A O 1
ATOM 800 N N . LYS A 1 101 ? 17.508 8.619 1.861 1.00 97.94 101 LYS A N 1
ATOM 801 C CA . LYS A 1 101 ? 18.113 8.170 3.129 1.00 97.94 101 LYS A CA 1
ATOM 802 C C . LYS A 1 101 ? 17.348 8.687 4.348 1.00 97.94 101 LYS A C 1
ATOM 804 O O . LYS A 1 101 ? 17.297 7.984 5.354 1.00 97.94 101 LYS A O 1
ATOM 809 N N . LEU A 1 102 ? 16.797 9.899 4.300 1.00 97.62 102 LEU A N 1
ATOM 810 C CA . LEU A 1 102 ? 15.976 10.449 5.379 1.00 97.62 102 LEU A CA 1
ATOM 811 C C . LEU A 1 102 ? 14.653 9.686 5.502 1.00 97.62 102 LEU A C 1
ATOM 813 O O . LEU A 1 102 ? 14.353 9.186 6.582 1.00 97.62 102 LEU A O 1
ATOM 817 N N . LEU A 1 103 ? 13.933 9.512 4.391 1.00 97.31 103 LEU A N 1
ATOM 818 C CA . LEU A 1 103 ? 12.665 8.782 4.353 1.00 97.31 103 LEU A CA 1
ATOM 819 C C . LEU A 1 103 ? 12.813 7.343 4.853 1.00 97.31 103 LEU A C 1
ATOM 821 O O . LEU A 1 103 ? 11.983 6.886 5.633 1.00 97.31 103 LEU A O 1
ATOM 825 N N . LYS A 1 104 ? 13.897 6.648 4.483 1.00 97.69 104 LYS A N 1
ATOM 826 C CA . LYS A 1 104 ? 14.194 5.307 5.013 1.00 97.69 104 LYS A CA 1
ATOM 827 C C . LYS A 1 104 ? 14.285 5.293 6.541 1.00 97.69 104 LYS A C 1
ATOM 829 O O . LYS A 1 104 ? 13.622 4.477 7.166 1.00 97.69 104 LYS A O 1
ATOM 834 N N . ARG A 1 105 ? 15.010 6.239 7.151 1.00 97.75 105 ARG A N 1
ATOM 835 C CA . ARG A 1 105 ? 15.102 6.340 8.622 1.00 97.75 105 ARG A CA 1
ATOM 836 C C . ARG A 1 105 ? 13.748 6.615 9.271 1.00 97.75 105 ARG A C 1
ATOM 838 O O . ARG A 1 105 ? 13.462 6.063 10.328 1.00 97.75 105 ARG A O 1
ATOM 845 N N . THR A 1 106 ? 12.921 7.458 8.654 1.00 97.88 106 THR A N 1
ATOM 846 C CA . THR A 1 106 ? 11.563 7.733 9.141 1.00 97.88 106 THR A CA 1
ATOM 847 C C . THR A 1 106 ? 10.693 6.480 9.089 1.00 97.88 106 THR A C 1
ATOM 849 O O . THR A 1 106 ? 10.014 6.177 10.066 1.00 97.88 106 THR A O 1
ATOM 852 N N . VAL A 1 107 ? 10.741 5.728 7.987 1.00 97.25 107 VAL A N 1
ATOM 853 C CA . VAL A 1 107 ? 10.009 4.461 7.836 1.00 97.25 107 VAL A CA 1
ATOM 854 C C . VAL A 1 107 ? 10.483 3.428 8.858 1.00 97.25 107 VAL A C 1
ATOM 856 O O . VAL A 1 107 ? 9.651 2.826 9.530 1.00 97.25 107 VAL A O 1
ATOM 859 N N . ASP A 1 108 ? 11.794 3.269 9.039 1.00 97.88 108 ASP A N 1
ATOM 860 C CA . ASP A 1 108 ? 12.358 2.349 10.033 1.00 97.88 108 ASP A CA 1
ATOM 861 C C . ASP A 1 108 ? 11.925 2.733 11.460 1.00 97.88 108 ASP A C 1
ATOM 863 O O . ASP A 1 108 ? 11.533 1.872 12.248 1.00 97.88 108 ASP A O 1
ATOM 867 N N . GLY A 1 109 ? 11.911 4.033 11.780 1.00 97.75 109 GLY A N 1
ATOM 868 C CA . GLY A 1 109 ? 11.422 4.544 13.062 1.00 97.75 109 GLY A CA 1
ATOM 869 C C . GLY A 1 109 ? 9.930 4.281 13.292 1.00 97.75 109 GLY A C 1
ATOM 870 O O . GLY A 1 109 ? 9.543 3.862 14.383 1.00 97.75 109 GLY A O 1
ATOM 871 N N . LEU A 1 110 ? 9.092 4.475 12.270 1.00 97.50 110 LEU A N 1
ATOM 872 C CA . LEU A 1 110 ? 7.657 4.178 12.341 1.00 97.50 110 LEU A CA 1
ATOM 873 C C . LEU A 1 110 ? 7.385 2.675 12.468 1.00 97.50 110 LEU A C 1
ATOM 875 O O . LEU A 1 110 ? 6.512 2.279 13.237 1.00 97.50 110 LEU A O 1
ATOM 879 N N . ASN A 1 111 ? 8.150 1.835 11.769 1.00 97.44 111 ASN A N 1
ATOM 880 C CA . ASN A 1 111 ? 8.045 0.382 11.888 1.00 97.44 111 ASN A CA 1
ATOM 881 C C . ASN A 1 111 ? 8.399 -0.085 13.303 1.00 97.44 111 ASN A C 1
ATOM 883 O O . ASN A 1 111 ? 7.633 -0.842 13.893 1.00 97.44 111 ASN A O 1
ATOM 887 N N . ALA A 1 112 ? 9.486 0.434 13.885 1.00 97.25 112 ALA A N 1
ATOM 888 C CA . ALA A 1 112 ? 9.853 0.139 15.269 1.00 97.25 112 ALA A CA 1
ATOM 889 C C . ALA A 1 112 ? 8.758 0.578 16.260 1.00 97.25 112 ALA A C 1
ATOM 891 O O . ALA A 1 112 ? 8.404 -0.170 17.168 1.00 97.25 112 ALA A O 1
ATOM 892 N N . GLN A 1 113 ? 8.164 1.764 16.072 1.00 97.38 113 GLN A N 1
ATOM 893 C CA . GLN A 1 113 ? 7.031 2.218 16.891 1.00 97.38 113 GLN A CA 1
ATOM 894 C C . GLN A 1 113 ? 5.808 1.309 16.750 1.00 97.38 113 GLN A C 1
ATOM 896 O O . GLN A 1 113 ? 5.182 0.957 17.749 1.00 97.38 113 GLN A O 1
ATOM 901 N N . HIS A 1 114 ? 5.477 0.897 15.529 1.00 96.69 114 HIS A N 1
ATOM 902 C CA . HIS A 1 114 ? 4.361 -0.002 15.271 1.00 96.69 114 HIS A CA 1
ATOM 903 C C . HIS A 1 114 ? 4.588 -1.395 15.885 1.00 96.69 114 HIS A C 1
ATOM 905 O O . HIS A 1 114 ? 3.662 -1.968 16.457 1.00 96.69 114 HIS A O 1
ATOM 911 N N . GLU A 1 115 ? 5.812 -1.926 15.830 1.00 97.44 115 GLU A N 1
ATOM 912 C CA . GLU A 1 115 ? 6.183 -3.175 16.506 1.00 97.44 115 GLU A CA 1
ATOM 913 C C . GLU A 1 115 ? 6.072 -3.060 18.031 1.00 97.44 115 GLU A C 1
ATOM 915 O O . GLU A 1 115 ? 5.482 -3.940 18.662 1.00 97.44 115 GLU A O 1
ATOM 920 N N . MET A 1 116 ? 6.550 -1.959 18.625 1.00 97.06 116 MET A N 1
ATOM 921 C CA . MET A 1 116 ? 6.397 -1.702 20.063 1.00 97.06 116 MET A CA 1
ATOM 922 C C . MET A 1 116 ? 4.922 -1.643 20.476 1.00 97.06 116 MET A C 1
ATOM 924 O O . MET A 1 116 ? 4.528 -2.321 21.422 1.00 97.06 116 MET A O 1
ATOM 928 N N . LEU A 1 117 ? 4.092 -0.887 19.748 1.00 97.25 117 LEU A N 1
ATOM 929 C CA . LEU A 1 117 ? 2.658 -0.776 20.031 1.00 97.25 117 LEU A CA 1
ATOM 930 C C . LEU A 1 117 ? 1.942 -2.120 19.879 1.00 97.25 117 LEU A C 1
ATOM 932 O O . LEU A 1 117 ? 1.120 -2.474 20.721 1.00 97.25 117 LEU A O 1
ATOM 936 N N . ARG A 1 118 ? 2.278 -2.908 18.849 1.00 96.31 118 ARG A N 1
ATOM 937 C CA . ARG A 1 118 ? 1.740 -4.266 18.693 1.00 96.31 118 ARG A CA 1
ATOM 938 C C . ARG A 1 118 ? 2.127 -5.174 19.852 1.00 96.31 118 ARG A C 1
ATOM 940 O O . ARG A 1 118 ? 1.270 -5.901 20.343 1.00 96.31 118 ARG A O 1
ATOM 947 N N . SER A 1 119 ? 3.383 -5.131 20.292 1.00 96.31 119 SER A N 1
ATOM 948 C CA . SER A 1 119 ? 3.839 -5.910 21.445 1.00 96.31 119 SER A CA 1
ATOM 949 C C . SER A 1 119 ? 3.123 -5.488 22.727 1.00 96.31 119 SER A C 1
ATOM 951 O O . SER A 1 119 ? 2.762 -6.339 23.535 1.00 96.31 119 SER A O 1
ATOM 953 N N . GLU A 1 120 ? 2.902 -4.188 22.923 1.00 96.25 120 GLU A N 1
ATOM 954 C CA . GLU A 1 120 ? 2.217 -3.661 24.103 1.00 96.25 120 GLU A CA 1
ATOM 955 C C . GLU A 1 120 ? 0.729 -4.043 24.117 1.00 96.25 120 GLU A C 1
ATOM 957 O O . GLU A 1 120 ? 0.204 -4.438 25.156 1.00 96.25 120 GLU A O 1
ATOM 962 N N . ILE A 1 121 ? 0.052 -3.989 22.964 1.00 94.88 121 ILE A N 1
ATOM 963 C CA . ILE A 1 121 ? -1.332 -4.465 22.814 1.00 94.88 121 ILE A CA 1
ATOM 964 C C . ILE A 1 121 ? -1.405 -5.972 23.067 1.00 94.88 121 ILE A C 1
ATOM 966 O O . ILE A 1 121 ? -2.214 -6.400 23.881 1.00 94.88 121 ILE A O 1
ATOM 970 N N . ALA A 1 122 ? -0.516 -6.768 22.467 1.00 94.50 122 ALA A N 1
ATOM 971 C CA . ALA A 1 122 ? -0.484 -8.213 22.688 1.00 94.50 122 ALA A CA 1
ATOM 972 C C . ALA A 1 122 ? -0.253 -8.569 24.167 1.00 94.50 122 ALA A C 1
ATOM 974 O O . ALA A 1 122 ? -0.884 -9.486 24.690 1.00 94.50 122 ALA A O 1
ATOM 975 N N . HIS A 1 123 ? 0.608 -7.821 24.863 1.00 93.75 123 HIS A N 1
ATOM 976 C CA . HIS A 1 123 ? 0.822 -7.994 26.298 1.00 93.75 123 HIS A CA 1
ATOM 977 C C . HIS A 1 123 ? -0.426 -7.632 27.120 1.00 93.75 123 HIS A C 1
ATOM 979 O O . HIS A 1 123 ? -0.795 -8.369 28.034 1.00 93.75 123 HIS A O 1
ATOM 985 N N . ARG A 1 124 ? -1.114 -6.532 26.779 1.00 91.75 124 ARG A N 1
ATOM 986 C CA . ARG A 1 124 ? -2.394 -6.159 27.404 1.00 91.75 124 ARG A CA 1
ATOM 987 C C . ARG A 1 124 ? -3.457 -7.237 27.179 1.00 91.75 124 ARG A C 1
ATOM 989 O O . ARG A 1 124 ? -4.100 -7.643 28.143 1.00 91.75 124 ARG A O 1
ATOM 996 N N . ASP A 1 125 ? -3.597 -7.741 25.956 1.00 90.12 125 ASP A N 1
ATOM 997 C CA . ASP A 1 125 ? -4.551 -8.800 25.608 1.00 90.12 125 ASP A CA 1
ATOM 998 C C . ASP A 1 125 ? -4.252 -10.105 26.358 1.00 90.12 125 ASP A C 1
ATOM 1000 O O . ASP A 1 125 ? -5.170 -10.758 26.858 1.00 90.12 125 ASP A O 1
ATOM 1004 N N . GLN A 1 126 ? -2.970 -10.452 26.516 1.00 90.94 126 GLN A N 1
ATOM 1005 C CA . GLN A 1 126 ? -2.548 -11.595 27.322 1.00 90.94 126 GLN A CA 1
ATOM 1006 C C . GLN A 1 126 ? -2.974 -11.432 28.789 1.00 90.94 126 GLN A C 1
ATOM 1008 O O . GLN A 1 126 ? -3.602 -12.334 29.341 1.00 90.94 126 GLN A O 1
ATOM 1013 N N . ILE A 1 127 ? -2.707 -10.274 29.407 1.00 91.00 127 ILE A N 1
ATOM 1014 C CA . ILE A 1 127 ? -3.122 -9.991 30.791 1.00 91.00 127 ILE A CA 1
ATOM 1015 C C . ILE A 1 127 ? -4.651 -10.052 30.924 1.00 91.00 127 ILE A C 1
ATOM 1017 O O . ILE A 1 127 ? -5.165 -10.625 31.886 1.00 91.00 127 ILE A O 1
ATOM 1021 N N . ILE A 1 128 ? -5.396 -9.494 29.965 1.00 89.25 128 ILE A N 1
ATOM 1022 C CA . ILE A 1 128 ? -6.866 -9.559 29.934 1.00 89.25 128 ILE A CA 1
ATOM 1023 C C . ILE A 1 128 ? -7.318 -11.028 29.907 1.00 89.25 128 ILE A C 1
ATOM 1025 O O . ILE A 1 128 ? -8.162 -11.436 30.709 1.00 89.25 128 ILE A O 1
ATOM 1029 N N . GLN A 1 129 ? -6.719 -11.856 29.050 1.00 86.81 129 GLN A N 1
ATOM 1030 C CA . GLN A 1 129 ? -7.085 -13.263 28.914 1.00 86.81 129 GLN A CA 1
ATOM 1031 C C . GLN A 1 129 ? -6.737 -14.104 30.152 1.00 86.81 129 GLN A C 1
ATOM 1033 O O . GLN A 1 129 ? -7.560 -14.938 30.554 1.00 86.81 129 GLN A O 1
ATOM 1038 N N . GLU A 1 130 ? -5.559 -13.887 30.747 1.00 88.31 130 GLU A N 1
ATOM 1039 C CA . GLU A 1 130 ? -5.072 -14.557 31.964 1.00 88.31 130 GLU A CA 1
ATOM 1040 C C . GLU A 1 130 ? -5.957 -14.247 33.175 1.00 88.31 130 GLU A C 1
ATOM 1042 O O . GLU A 1 130 ? -6.276 -15.142 33.955 1.00 88.31 130 GLU A O 1
ATOM 1047 N N . ASN A 1 131 ? -6.455 -13.012 33.276 1.00 85.56 131 ASN A N 1
ATOM 1048 C CA . ASN A 1 131 ? -7.423 -12.614 34.302 1.00 85.56 131 ASN A CA 1
ATOM 1049 C C . ASN A 1 131 ? -8.862 -13.065 33.990 1.00 85.56 131 ASN A C 1
ATOM 1051 O O . ASN A 1 131 ? -9.802 -12.712 34.703 1.00 85.56 131 ASN A O 1
ATOM 1055 N N . GLY A 1 132 ? -9.062 -13.844 32.922 1.00 83.94 132 GLY A N 1
ATOM 1056 C CA . GLY A 1 132 ? -10.375 -14.340 32.533 1.00 83.94 132 GLY A CA 1
ATOM 1057 C C . GLY A 1 132 ? -11.332 -13.225 32.122 1.00 83.94 132 GLY A C 1
ATOM 1058 O O . GLY A 1 132 ? -12.535 -13.370 32.319 1.00 83.94 132 GLY A O 1
ATOM 1059 N N . LEU A 1 133 ? -10.818 -12.129 31.572 1.00 85.88 133 LEU A N 1
ATOM 1060 C CA . LEU A 1 133 ? -11.592 -11.013 31.047 1.00 85.88 133 LEU A CA 1
ATOM 1061 C C . LEU A 1 133 ? -11.763 -11.151 29.523 1.00 85.88 133 LEU A C 1
ATOM 1063 O O . LEU A 1 133 ? -10.998 -11.853 28.857 1.00 85.88 133 LEU A O 1
ATOM 1067 N N . VAL A 1 134 ? -12.802 -10.522 28.976 1.00 82.75 134 VAL A N 1
ATOM 1068 C CA . VAL A 1 134 ? -13.116 -10.478 27.540 1.00 82.75 134 VAL A CA 1
ATOM 1069 C C . VAL A 1 134 ? -13.579 -9.070 27.181 1.00 82.75 134 VAL A C 1
ATOM 1071 O O . VAL A 1 134 ? -14.323 -8.448 27.942 1.00 82.75 134 VAL A O 1
ATOM 1074 N N . LEU A 1 135 ? -13.135 -8.588 26.021 1.00 79.31 135 LEU A N 1
ATOM 1075 C CA . LEU A 1 135 ? -13.578 -7.331 25.426 1.00 79.31 135 LEU A CA 1
ATOM 1076 C C . LEU A 1 135 ? -14.894 -7.564 24.674 1.00 79.31 135 LEU A C 1
ATOM 1078 O O . LEU A 1 135 ? -14.950 -8.407 23.780 1.00 79.31 135 LEU A O 1
ATOM 1082 N N . ALA A 1 136 ? -15.945 -6.839 25.046 1.00 74.69 136 ALA A N 1
ATOM 1083 C CA . ALA A 1 136 ? -17.216 -6.813 24.335 1.00 74.69 136 ALA A CA 1
ATOM 1084 C C . ALA A 1 136 ? -17.333 -5.505 23.545 1.00 74.69 136 ALA A C 1
ATOM 1086 O O . ALA A 1 136 ? -17.106 -4.418 24.082 1.00 74.69 136 ALA A O 1
ATOM 1087 N N . GLU A 1 137 ? -17.678 -5.621 22.266 1.00 71.19 137 GLU A N 1
ATOM 1088 C CA . GLU A 1 137 ? -17.922 -4.474 21.395 1.00 71.19 137 GLU A CA 1
ATOM 1089 C C . GLU A 1 137 ? -19.227 -3.785 21.796 1.00 71.19 137 GLU A C 1
ATOM 1091 O O . GLU A 1 137 ? -20.247 -4.443 22.007 1.00 71.19 137 GLU A O 1
ATOM 1096 N N . GLN A 1 138 ? -19.183 -2.458 21.914 1.00 63.09 138 GLN A N 1
ATOM 1097 C CA . GLN A 1 138 ? -20.371 -1.658 22.176 1.00 63.09 138 GLN A CA 1
ATOM 1098 C C . GLN A 1 138 ? -21.092 -1.377 20.856 1.00 63.09 138 GLN A C 1
ATOM 1100 O O . GLN A 1 138 ? -20.487 -0.868 19.908 1.00 63.09 138 GLN A O 1
ATOM 1105 N N . GLU A 1 139 ? -22.391 -1.669 20.794 1.00 59.56 139 GLU A N 1
ATOM 1106 C CA . GLU A 1 139 ? -23.210 -1.235 19.665 1.00 59.56 139 GLU A CA 1
ATOM 1107 C C . GLU A 1 139 ? -23.381 0.288 19.717 1.00 59.56 139 GLU A C 1
ATOM 1109 O O . GLU A 1 139 ? -23.712 0.869 20.754 1.00 59.56 139 GLU A O 1
ATOM 1114 N N . LYS A 1 140 ? -23.138 0.951 18.579 1.00 55.19 140 LYS A N 1
ATOM 1115 C CA . LYS A 1 140 ? -23.445 2.373 18.410 1.00 55.19 140 LYS A CA 1
ATOM 1116 C C . LYS A 1 140 ? -24.955 2.540 18.538 1.00 55.19 140 LYS A C 1
ATOM 1118 O O . LYS A 1 140 ? -25.695 2.156 17.637 1.00 55.19 140 LYS A O 1
ATOM 1123 N N . SER A 1 141 ? -25.407 3.099 19.655 1.00 51.56 141 SER A N 1
ATOM 1124 C CA . SER A 1 141 ? -26.784 3.555 19.792 1.00 51.56 141 SER A CA 1
ATOM 1125 C C . SER A 1 141 ? -27.050 4.615 18.722 1.00 51.56 141 SER A C 1
ATOM 1127 O O . SER A 1 141 ? -26.359 5.631 18.692 1.00 51.56 141 SER A O 1
ATOM 1129 N N . ASP A 1 142 ? -28.049 4.385 17.869 1.00 51.38 142 ASP A N 1
ATOM 1130 C CA . ASP A 1 142 ? -28.476 5.284 16.778 1.00 51.38 142 ASP A CA 1
ATOM 1131 C C . ASP A 1 142 ? -29.133 6.590 17.286 1.00 51.38 142 ASP A C 1
ATOM 1133 O O . ASP A 1 142 ? -29.691 7.374 16.520 1.00 51.38 142 ASP A O 1
ATOM 1137 N N . ASP A 1 143 ? -29.042 6.862 18.591 1.00 48.09 143 ASP A N 1
ATOM 1138 C CA . ASP A 1 143 ? -29.425 8.140 19.178 1.00 48.09 143 ASP A CA 1
ATOM 1139 C C . ASP A 1 143 ? -28.317 9.168 18.928 1.00 48.09 143 ASP A C 1
ATOM 1141 O O . ASP A 1 143 ? -27.431 9.404 19.744 1.00 48.09 143 ASP A O 1
ATOM 1145 N N . GLY A 1 144 ? -28.385 9.735 17.724 1.00 40.44 144 GLY A N 1
ATOM 1146 C CA . GLY A 1 144 ? -28.255 11.159 17.444 1.00 40.44 144 GLY A CA 1
ATOM 1147 C C . GLY A 1 144 ? -27.144 11.950 18.142 1.00 40.44 144 GLY A C 1
ATOM 1148 O O . GLY A 1 144 ? -27.199 12.229 19.334 1.00 40.44 144 GLY A O 1
ATOM 1149 N N . LEU A 1 145 ? -26.292 12.540 17.296 1.00 40.16 145 LEU A N 1
ATOM 1150 C CA . LEU A 1 145 ? -25.532 13.776 17.539 1.00 40.16 145 LEU A CA 1
ATOM 1151 C C . LEU A 1 145 ? -24.203 13.641 18.297 1.00 40.16 145 LEU A C 1
ATOM 1153 O O . LEU A 1 145 ? -23.985 14.345 19.276 1.00 40.16 145 LEU A O 1
ATOM 1157 N N . THR A 1 146 ? -23.227 12.931 17.728 1.00 42.66 146 THR A N 1
ATOM 1158 C CA . THR A 1 146 ? -21.843 13.436 17.742 1.00 42.66 146 THR A CA 1
ATOM 1159 C C . THR A 1 146 ? -21.187 13.217 16.380 1.00 42.66 146 THR A C 1
ATOM 1161 O O . THR A 1 146 ? -20.916 12.103 15.940 1.00 42.66 146 THR A O 1
ATOM 1164 N N . ASN A 1 147 ? -20.945 14.322 15.670 1.00 40.50 147 ASN A N 1
ATOM 1165 C CA . ASN A 1 147 ? -20.022 14.366 14.539 1.00 40.50 147 ASN A CA 1
ATOM 1166 C C . ASN A 1 147 ? -18.603 14.193 15.087 1.00 40.50 147 ASN A C 1
ATOM 1168 O O . ASN A 1 147 ? -17.885 15.159 15.324 1.00 40.50 147 ASN A O 1
ATOM 1172 N N . GLY A 1 148 ? -18.229 12.949 15.321 1.00 43.38 148 GLY A N 1
ATOM 1173 C CA . GLY A 1 148 ? -16.898 12.544 15.717 1.00 43.38 148 GLY A CA 1
ATOM 1174 C C . GLY A 1 148 ? -16.821 11.059 15.460 1.00 43.38 148 GLY A C 1
ATOM 1175 O O . GLY A 1 148 ? -17.702 10.308 15.865 1.00 43.38 148 GLY A O 1
ATOM 1176 N N . THR A 1 149 ? -15.812 10.618 14.722 1.00 44.50 149 THR A N 1
ATOM 1177 C CA . THR A 1 149 ? -15.413 9.212 14.650 1.00 44.50 149 THR A CA 1
ATOM 1178 C C . THR A 1 149 ? -14.916 8.772 16.028 1.00 44.50 149 THR A C 1
ATOM 1180 O O . THR A 1 149 ? -13.733 8.509 16.222 1.00 44.50 149 THR A O 1
ATOM 1183 N N . ASP A 1 150 ? -15.816 8.757 17.002 1.00 51.06 150 ASP A N 1
ATOM 1184 C CA . ASP A 1 150 ? -15.553 8.343 18.360 1.00 51.06 150 ASP A CA 1
ATOM 1185 C C . ASP A 1 150 ? -15.589 6.820 18.322 1.00 51.06 150 ASP A C 1
ATOM 1187 O O . ASP A 1 150 ? -16.642 6.179 18.252 1.00 51.06 150 ASP A O 1
ATOM 1191 N N . ASN A 1 151 ? -14.396 6.235 18.233 1.00 57.66 151 ASN A N 1
ATOM 1192 C CA . ASN A 1 151 ? -14.182 4.825 18.508 1.00 57.66 151 ASN A CA 1
ATOM 1193 C C . ASN A 1 151 ? -14.628 4.584 19.948 1.00 57.66 151 ASN A C 1
ATOM 1195 O O . ASN A 1 151 ? -13.883 4.857 20.888 1.00 57.66 151 ASN A O 1
ATOM 1199 N N . ILE A 1 152 ? -15.868 4.133 20.111 1.00 62.44 152 ILE A N 1
ATOM 1200 C CA . ILE A 1 152 ? -16.421 3.791 21.412 1.00 62.44 152 ILE A CA 1
ATOM 1201 C C . ILE A 1 152 ? -15.547 2.664 21.989 1.00 62.44 152 ILE A C 1
ATOM 1203 O O . ILE A 1 152 ? -15.400 1.627 21.334 1.00 62.44 152 ILE A O 1
ATOM 1207 N N . PRO A 1 153 ? -14.901 2.868 23.152 1.00 70.25 153 PRO A N 1
ATOM 1208 C CA . PRO A 1 153 ? -13.991 1.879 23.702 1.00 70.25 153 PRO A CA 1
ATOM 1209 C C . PRO A 1 153 ? -14.768 0.607 24.083 1.00 70.25 153 PRO A C 1
ATOM 1211 O O . PRO A 1 153 ? -15.844 0.708 24.673 1.00 70.25 153 PRO A O 1
ATOM 1214 N N . PRO A 1 154 ? -14.242 -0.590 23.772 1.00 74.12 154 PRO A N 1
ATOM 1215 C CA . PRO A 1 154 ? -14.883 -1.845 24.148 1.00 74.12 154 PRO A CA 1
ATOM 1216 C C . PRO A 1 154 ? -14.968 -1.990 25.673 1.00 74.12 154 PRO A C 1
ATOM 1218 O O . PRO A 1 154 ? -14.059 -1.591 26.407 1.00 74.12 154 PRO A O 1
ATOM 1221 N N . LEU A 1 155 ? -16.057 -2.593 26.154 1.00 78.00 155 LEU A N 1
ATOM 1222 C CA . LEU A 1 155 ? -16.259 -2.859 27.578 1.00 78.00 155 LEU A CA 1
ATOM 1223 C C . LEU A 1 155 ? -15.551 -4.152 27.994 1.00 78.00 155 LEU A C 1
ATOM 1225 O O . LEU A 1 155 ? -15.450 -5.101 27.220 1.00 78.00 155 LEU A O 1
ATOM 1229 N N . ILE A 1 156 ? -15.087 -4.206 29.242 1.00 80.88 156 ILE A N 1
ATOM 1230 C CA . ILE A 1 156 ? -14.391 -5.367 29.806 1.00 80.88 156 ILE A CA 1
ATOM 1231 C C . ILE A 1 156 ? -15.331 -6.118 30.751 1.00 80.88 156 ILE A C 1
ATOM 1233 O O . ILE A 1 156 ? -15.811 -5.556 31.736 1.00 80.88 156 ILE A O 1
ATOM 1237 N N . PHE A 1 157 ? -15.536 -7.412 30.498 1.00 80.81 157 PHE A N 1
ATOM 1238 C CA . PHE A 1 157 ? -16.319 -8.298 31.363 1.00 80.81 157 PHE A CA 1
ATOM 1239 C C . PHE A 1 157 ? -15.520 -9.535 31.760 1.00 80.81 157 PHE A C 1
ATOM 1241 O O . PHE A 1 157 ? -14.690 -10.021 30.997 1.00 80.81 157 PHE A O 1
ATOM 1248 N N . SER A 1 158 ? -15.807 -10.102 32.934 1.00 83.81 158 SER A N 1
ATOM 1249 C CA . SER A 1 158 ? -15.293 -11.433 33.267 1.00 83.81 158 SER A CA 1
ATOM 1250 C C . SER A 1 158 ? -15.998 -12.511 32.436 1.00 83.81 158 SER A C 1
ATOM 1252 O O . SER A 1 158 ? -17.204 -12.430 32.184 1.00 83.81 158 SER A O 1
ATOM 1254 N N . LYS A 1 159 ? -15.269 -13.567 32.061 1.00 79.62 159 LYS A N 1
ATOM 1255 C CA . LYS A 1 159 ? -15.807 -14.758 31.383 1.00 79.62 159 LYS A CA 1
ATOM 1256 C C . LYS A 1 159 ? -16.960 -15.372 32.175 1.00 79.62 159 LYS A C 1
ATOM 1258 O O . LYS A 1 159 ? -17.946 -15.804 31.587 1.00 79.62 159 LYS A O 1
ATOM 1263 N N . ALA A 1 160 ? -16.861 -15.367 33.507 1.00 80.44 160 ALA A N 1
ATOM 1264 C CA . ALA A 1 160 ? -17.915 -15.857 34.389 1.00 80.44 160 ALA A CA 1
ATOM 1265 C C . ALA A 1 160 ? -19.194 -15.007 34.285 1.00 80.44 160 ALA A C 1
ATOM 1267 O O . ALA A 1 160 ? -20.288 -15.561 34.197 1.00 80.44 160 ALA A O 1
ATOM 1268 N N . THR A 1 161 ? -19.067 -13.676 34.242 1.00 80.12 161 THR A N 1
ATOM 1269 C CA . THR A 1 161 ? -20.205 -12.761 34.064 1.00 80.12 161 THR A CA 1
ATOM 1270 C C . THR A 1 161 ? -20.888 -12.993 32.719 1.00 80.12 161 THR A C 1
ATOM 1272 O O . THR A 1 161 ? -22.107 -13.143 32.686 1.00 80.12 161 THR A O 1
ATOM 1275 N N . ILE A 1 162 ? -20.120 -13.091 31.628 1.00 77.88 162 ILE A N 1
ATOM 1276 C CA . ILE A 1 162 ? -20.668 -13.360 30.289 1.00 77.88 162 ILE A CA 1
ATOM 1277 C C . ILE A 1 162 ? -21.415 -14.701 30.277 1.00 77.88 162 ILE A C 1
ATOM 1279 O O . ILE A 1 162 ? -22.569 -14.751 29.856 1.00 77.88 162 ILE A O 1
ATOM 1283 N N . ALA A 1 163 ? -20.816 -15.763 30.823 1.00 79.19 163 ALA A N 1
ATOM 1284 C CA . ALA A 1 163 ? -21.436 -17.088 30.873 1.00 79.19 163 ALA A CA 1
ATOM 1285 C C . ALA A 1 163 ? -22.739 -17.117 31.697 1.00 79.19 163 ALA A C 1
ATOM 1287 O O . ALA A 1 163 ? -23.700 -17.794 31.328 1.00 79.19 163 ALA A O 1
ATOM 1288 N N . LEU A 1 164 ? -22.804 -16.374 32.810 1.00 81.00 164 LEU A N 1
ATOM 1289 C CA . LEU A 1 164 ? -24.030 -16.244 33.605 1.00 81.00 164 LEU A CA 1
ATOM 1290 C C . LEU A 1 164 ? -25.136 -15.523 32.830 1.00 81.00 164 LEU A C 1
ATOM 1292 O O . LEU A 1 164 ? -26.289 -15.956 32.877 1.00 81.00 164 LEU A O 1
ATOM 1296 N N . VAL A 1 165 ? -24.791 -14.461 32.099 1.00 80.19 165 VAL A N 1
ATOM 1297 C CA . VAL A 1 165 ? -25.747 -13.721 31.265 1.00 80.19 165 VAL A CA 1
ATOM 1298 C C . VAL A 1 165 ? -26.249 -14.590 30.108 1.00 80.19 165 VAL A C 1
ATOM 1300 O O . VAL A 1 165 ? -27.451 -14.620 29.855 1.00 80.19 165 VAL A O 1
ATOM 1303 N N . GLU A 1 166 ? -25.375 -15.364 29.461 1.00 79.25 166 GLU A N 1
ATOM 1304 C CA . GLU A 1 166 ? -25.760 -16.315 28.408 1.00 79.25 166 GLU A CA 1
ATOM 1305 C C . GLU A 1 166 ? -26.670 -17.435 28.913 1.00 79.25 166 GLU A C 1
ATOM 1307 O O . GLU A 1 166 ? -27.629 -17.808 28.237 1.00 79.25 166 GLU A O 1
ATOM 1312 N N . LYS A 1 167 ? -26.410 -17.955 30.118 1.00 81.38 167 LYS A N 1
ATOM 1313 C CA . LYS A 1 167 ? -27.261 -18.977 30.737 1.00 81.38 167 LYS A CA 1
ATOM 1314 C C . LYS A 1 167 ? -28.633 -18.423 31.127 1.00 81.38 167 LYS A C 1
ATOM 1316 O O . LYS A 1 167 ? -29.626 -19.140 31.025 1.00 81.38 167 LYS A O 1
ATOM 1321 N N . ALA A 1 168 ? -28.689 -17.182 31.606 1.00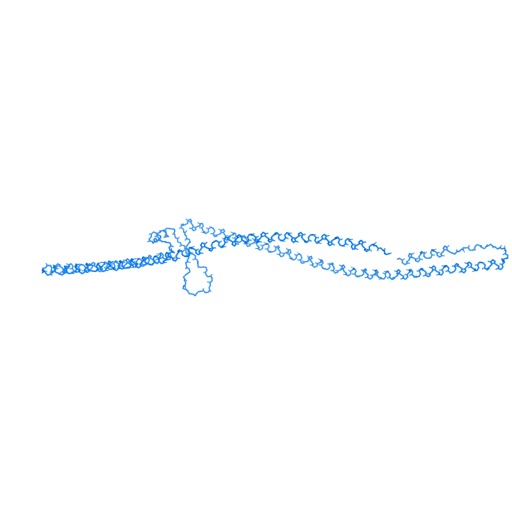 79.50 168 ALA A N 1
ATOM 1322 C CA . ALA A 1 168 ? -29.931 -16.553 32.042 1.00 79.50 168 ALA A CA 1
ATOM 1323 C C . ALA A 1 168 ? -30.799 -16.075 30.863 1.00 79.50 168 ALA A C 1
ATOM 1325 O O . ALA A 1 168 ? -32.025 -16.141 30.948 1.00 79.50 168 ALA A O 1
ATOM 1326 N N . VAL A 1 169 ? -30.183 -15.636 29.759 1.00 77.75 169 VAL A N 1
ATOM 1327 C CA . VAL A 1 169 ? -30.875 -15.225 28.527 1.00 77.75 169 VAL A CA 1
ATOM 1328 C C . VAL A 1 169 ? -30.264 -15.945 27.317 1.00 77.75 169 VAL A C 1
ATOM 1330 O O . VAL A 1 169 ? -29.340 -15.423 26.683 1.00 77.75 169 VAL A O 1
ATOM 1333 N N . PRO A 1 170 ? -30.794 -17.129 26.952 1.00 73.38 170 PRO A N 1
ATOM 1334 C CA . PRO A 1 170 ? -30.382 -17.840 25.748 1.00 73.38 170 PRO A CA 1
ATOM 1335 C C . PRO A 1 170 ? -30.702 -17.028 24.483 1.00 73.38 170 PRO A C 1
ATOM 1337 O O . PRO A 1 170 ? -31.807 -16.501 24.329 1.00 73.38 170 PRO A O 1
ATOM 1340 N N . GLY A 1 171 ? -29.741 -16.938 23.560 1.00 70.12 171 GLY A N 1
ATOM 1341 C CA . GLY A 1 171 ? -29.915 -16.281 22.262 1.00 70.12 171 GLY A CA 1
ATOM 1342 C C . GLY A 1 171 ? -28.660 -15.567 21.755 1.00 70.12 171 GLY A C 1
ATOM 1343 O O . GLY A 1 171 ? -27.749 -15.248 22.520 1.00 70.12 171 GLY A O 1
ATOM 1344 N N . SER A 1 172 ? -28.630 -15.306 20.448 1.00 65.94 172 SER A N 1
ATOM 1345 C CA . SER A 1 172 ? -27.517 -14.678 19.720 1.00 65.94 172 SER A CA 1
ATOM 1346 C C . SER A 1 172 ? -27.561 -13.144 19.713 1.00 65.94 172 SER A C 1
ATOM 1348 O O . SER A 1 172 ? -27.028 -12.522 18.803 1.00 65.94 172 SER A O 1
ATOM 1350 N N . SER A 1 173 ? -28.234 -12.528 20.681 1.00 68.38 173 SER A N 1
ATOM 1351 C CA . SER A 1 173 ? -28.290 -11.070 20.796 1.00 68.38 173 SER A CA 1
ATOM 1352 C C . SER A 1 173 ? -27.037 -10.488 21.444 1.00 68.38 173 SER A C 1
ATOM 1354 O O . SER A 1 173 ? -26.363 -11.189 22.212 1.00 68.38 173 SER A O 1
ATOM 1356 N N . SER A 1 174 ? -26.796 -9.193 21.217 1.00 76.31 174 SER A N 1
ATOM 1357 C CA . SER A 1 174 ? -25.743 -8.429 21.889 1.00 76.31 174 SER A CA 1
ATOM 1358 C C . SER A 1 174 ? -25.863 -8.520 23.417 1.00 76.31 174 SER A C 1
ATOM 1360 O O . SER A 1 174 ? -26.928 -8.825 23.977 1.00 76.31 174 SER A O 1
ATOM 1362 N N . ILE A 1 175 ? -24.740 -8.318 24.113 1.00 76.88 175 ILE A N 1
ATOM 1363 C CA . ILE A 1 175 ? -24.711 -8.338 25.581 1.00 76.88 175 ILE A CA 1
ATOM 1364 C C . ILE A 1 175 ? -25.672 -7.288 26.154 1.00 76.88 175 ILE A C 1
ATOM 1366 O O . ILE A 1 175 ? -26.377 -7.578 27.120 1.00 76.88 175 ILE A O 1
ATOM 1370 N N . ASP A 1 176 ? -25.789 -6.133 25.495 1.00 76.19 176 ASP A N 1
ATOM 1371 C CA . ASP A 1 176 ? -26.700 -5.049 25.861 1.00 76.19 176 ASP A CA 1
ATOM 1372 C C . ASP A 1 176 ? -28.170 -5.476 25.798 1.00 76.19 176 ASP A C 1
ATOM 1374 O O . ASP A 1 176 ? -28.921 -5.292 26.760 1.00 76.19 176 ASP A O 1
ATOM 1378 N N . GLU A 1 177 ? -28.590 -6.142 24.720 1.00 80.38 177 GLU A N 1
ATOM 1379 C CA . GLU A 1 177 ? -29.948 -6.683 24.613 1.00 80.38 177 GLU A CA 1
ATOM 1380 C C . GLU A 1 177 ? -30.243 -7.751 25.676 1.00 80.38 177 GLU A C 1
ATOM 1382 O O . GLU A 1 177 ? -31.370 -7.835 26.181 1.00 80.38 177 GLU A O 1
ATOM 1387 N N . LYS A 1 178 ? -29.248 -8.575 26.037 1.00 79.69 178 LYS A N 1
ATOM 1388 C CA . LYS A 1 178 ? -29.390 -9.573 27.112 1.00 79.69 178 LYS A CA 1
ATOM 1389 C C . LYS A 1 178 ? -29.557 -8.892 28.468 1.00 79.69 178 LYS A C 1
ATOM 1391 O O . LYS A 1 178 ? -30.437 -9.285 29.233 1.00 79.69 178 LYS A O 1
ATOM 1396 N N . VAL A 1 179 ? -28.767 -7.856 28.752 1.00 81.31 179 VAL A N 1
ATOM 1397 C CA . VAL A 1 179 ? -28.876 -7.061 29.985 1.00 81.31 179 VAL A CA 1
ATOM 1398 C C . VAL A 1 179 ? -30.232 -6.359 30.058 1.00 81.31 179 VAL A C 1
ATOM 1400 O O . VAL A 1 179 ? -30.902 -6.450 31.087 1.00 81.31 179 VAL A O 1
ATOM 1403 N N . LYS A 1 180 ? -30.697 -5.745 28.964 1.00 84.81 180 LYS A N 1
ATOM 1404 C CA . LYS A 1 180 ? -32.028 -5.124 28.892 1.00 84.81 180 LYS A CA 1
ATOM 1405 C C . LYS A 1 180 ? -33.136 -6.133 29.200 1.00 84.81 180 LYS A C 1
ATOM 1407 O O . LYS A 1 180 ? -33.968 -5.887 30.070 1.00 84.81 180 LYS A O 1
ATOM 1412 N N . ARG A 1 181 ? -33.082 -7.320 28.584 1.00 84.12 181 ARG A N 1
ATOM 1413 C CA . ARG A 1 181 ? -34.023 -8.412 28.875 1.00 84.12 181 ARG A CA 1
ATOM 1414 C C . ARG A 1 181 ? -33.958 -8.884 30.325 1.00 84.12 181 ARG A C 1
ATOM 1416 O O . ARG A 1 181 ? -35.004 -9.145 30.911 1.00 84.12 181 ARG A O 1
ATOM 1423 N N . LEU A 1 182 ? -32.770 -8.979 30.924 1.00 85.88 182 LEU A N 1
ATOM 1424 C CA . LEU A 1 182 ? -32.633 -9.322 32.343 1.00 85.88 182 LEU A CA 1
ATOM 1425 C C . LEU A 1 182 ? -33.300 -8.287 33.247 1.00 85.88 182 LEU A C 1
ATOM 1427 O O . LEU A 1 182 ? -33.982 -8.677 34.192 1.00 85.88 182 LEU A O 1
ATOM 1431 N N . VAL A 1 183 ? -33.140 -6.993 32.954 1.00 88.44 183 VAL A N 1
ATOM 1432 C CA . VAL A 1 183 ? -33.806 -5.911 33.696 1.00 88.44 183 VAL A CA 1
ATOM 1433 C C . VAL A 1 183 ? -35.326 -6.019 33.556 1.00 88.44 183 VAL A C 1
ATOM 1435 O O . VAL A 1 183 ? -36.030 -5.957 34.565 1.00 88.44 183 VAL A O 1
ATOM 1438 N N . ASP A 1 184 ? -35.832 -6.262 32.345 1.00 89.69 184 ASP A N 1
ATOM 1439 C CA . ASP A 1 184 ? -37.267 -6.427 32.085 1.00 89.69 184 ASP A CA 1
ATOM 1440 C C . ASP A 1 184 ? -37.850 -7.650 32.813 1.00 89.69 184 ASP A C 1
ATOM 1442 O O . ASP A 1 184 ? -38.911 -7.566 33.438 1.00 89.69 184 ASP A O 1
ATOM 1446 N N . VAL A 1 185 ? -37.134 -8.780 32.806 1.00 89.06 185 VAL A N 1
ATOM 1447 C CA . VAL A 1 185 ? -37.517 -9.987 33.555 1.00 89.06 185 VAL A CA 1
ATOM 1448 C C . VAL A 1 185 ? -37.498 -9.721 35.059 1.00 89.06 185 VAL A C 1
ATOM 1450 O O . VAL A 1 185 ? -38.441 -10.104 35.748 1.00 89.06 185 VAL A O 1
ATOM 1453 N N . ASN A 1 186 ? -36.487 -9.019 35.583 1.00 89.62 186 ASN A N 1
ATOM 1454 C CA . ASN A 1 186 ? -36.421 -8.662 37.003 1.00 89.62 186 ASN A CA 1
ATOM 1455 C C . ASN A 1 186 ? -37.594 -7.756 37.408 1.00 89.62 186 ASN A C 1
ATOM 1457 O O . ASN A 1 186 ? -38.207 -7.963 38.454 1.00 89.62 186 ASN A O 1
ATOM 1461 N N . LYS A 1 187 ? -37.946 -6.781 36.559 1.00 93.44 187 LYS A N 1
ATOM 1462 C CA . LYS A 1 187 ? -39.107 -5.904 36.755 1.00 93.44 187 LYS A CA 1
ATOM 1463 C C . LYS A 1 187 ? -40.409 -6.708 36.784 1.00 93.44 187 LYS A C 1
ATOM 1465 O O . LYS A 1 187 ? -41.212 -6.520 37.694 1.00 93.44 187 LYS A O 1
ATOM 1470 N N . LYS A 1 188 ? -40.584 -7.646 35.850 1.00 92.62 188 LYS A N 1
ATOM 1471 C CA . LYS A 1 188 ? -41.754 -8.534 35.802 1.00 92.62 188 LYS A CA 1
ATOM 1472 C C . LYS A 1 188 ? -41.830 -9.462 37.017 1.00 92.62 188 LYS A C 1
ATOM 1474 O O . LYS A 1 188 ? -42.903 -9.623 37.584 1.00 92.62 188 LYS A O 1
ATOM 1479 N N . MET A 1 189 ? -40.709 -10.036 37.457 1.00 91.31 189 MET A N 1
ATOM 1480 C CA . MET A 1 189 ? -40.669 -10.868 38.666 1.00 91.31 189 MET A CA 1
ATOM 1481 C C . MET A 1 189 ? -41.026 -10.064 39.919 1.00 91.31 189 MET A C 1
ATOM 1483 O O . MET A 1 189 ? -41.763 -10.560 40.764 1.00 91.31 189 MET A O 1
ATOM 1487 N N . ARG A 1 190 ? -40.559 -8.814 40.035 1.00 92.25 190 ARG A N 1
ATOM 1488 C CA . ARG A 1 190 ? -40.938 -7.924 41.145 1.00 92.25 190 ARG A CA 1
ATOM 1489 C C . ARG A 1 190 ? -42.438 -7.628 41.152 1.00 92.25 190 ARG A C 1
ATOM 1491 O O . ARG A 1 190 ? -43.043 -7.716 42.212 1.00 92.25 190 ARG A O 1
ATOM 1498 N N . GLN A 1 191 ? -43.032 -7.372 39.985 1.00 93.62 191 GLN A N 1
ATOM 1499 C CA . GLN A 1 191 ? -44.486 -7.212 39.848 1.00 93.62 191 GLN A CA 1
ATOM 1500 C C . GLN A 1 191 ? -45.242 -8.485 40.245 1.00 93.62 191 GLN A C 1
ATOM 1502 O O . GLN A 1 191 ? -46.201 -8.410 40.998 1.00 93.62 191 GLN A O 1
ATOM 1507 N N . GLN A 1 192 ? -44.780 -9.664 39.816 1.00 93.31 192 GLN A N 1
ATOM 1508 C CA . GLN A 1 192 ? -45.397 -10.939 40.197 1.00 93.31 192 GLN A CA 1
ATOM 1509 C C . GLN A 1 192 ? -45.321 -11.213 41.704 1.00 93.31 192 GLN A C 1
ATOM 1511 O O . GLN A 1 192 ? -46.252 -11.782 42.266 1.00 93.31 192 GLN A O 1
ATOM 1516 N N . VAL A 1 193 ? -44.221 -10.831 42.363 1.00 92.94 193 VAL A N 1
ATOM 1517 C CA . VAL A 1 193 ? -44.095 -10.936 43.824 1.00 92.94 193 VAL A CA 1
ATOM 1518 C C . VAL A 1 193 ? -45.078 -9.991 44.512 1.00 92.94 193 VAL A C 1
ATOM 1520 O O . VAL A 1 193 ? -45.788 -10.429 45.410 1.00 92.94 193 VAL A O 1
ATOM 1523 N N . GLU A 1 194 ? -45.184 -8.744 44.054 1.00 93.50 194 GLU A N 1
ATOM 1524 C CA . GLU A 1 194 ? -46.143 -7.769 44.587 1.00 93.50 194 GLU A CA 1
ATOM 1525 C C . GLU A 1 194 ? -47.601 -8.229 44.389 1.00 93.50 194 GLU A C 1
ATOM 1527 O O . GLU A 1 194 ? -48.395 -8.215 45.329 1.00 93.50 194 GLU A O 1
ATOM 1532 N N . GLU A 1 195 ? -47.952 -8.731 43.202 1.00 91.06 195 GLU A N 1
ATOM 1533 C CA . GLU A 1 195 ? -49.264 -9.327 42.918 1.00 91.06 195 GLU A CA 1
ATOM 1534 C C . GLU A 1 195 ? -49.535 -10.555 43.800 1.00 91.06 195 GLU A C 1
ATOM 1536 O O . GLU A 1 195 ? -50.634 -10.708 44.334 1.00 91.06 195 GLU A O 1
ATOM 1541 N N . ALA A 1 196 ? -48.546 -11.432 44.000 1.00 90.69 196 ALA A N 1
ATOM 1542 C CA . ALA A 1 196 ? -48.682 -12.598 44.871 1.00 90.69 196 ALA A CA 1
ATOM 1543 C C . ALA A 1 196 ? -48.868 -12.198 46.344 1.00 90.69 196 ALA A C 1
ATOM 1545 O O . ALA A 1 196 ? -49.674 -12.811 47.049 1.00 90.69 196 ALA A O 1
ATOM 1546 N N . GLU A 1 197 ? -48.172 -11.162 46.813 1.00 90.19 197 GLU A N 1
ATOM 1547 C CA . GLU A 1 197 ? -48.356 -10.591 48.149 1.00 90.19 197 GLU A CA 1
ATOM 1548 C C . GLU A 1 197 ? -49.764 -10.004 48.316 1.00 90.19 197 GLU A C 1
ATOM 1550 O O . GLU A 1 197 ? -50.440 -10.308 49.307 1.00 90.19 197 GLU A O 1
ATOM 1555 N N . GLN A 1 198 ? -50.257 -9.259 47.321 1.00 89.62 198 GLN A N 1
ATOM 1556 C CA . GLN A 1 198 ? -51.629 -8.741 47.293 1.00 89.62 198 GLN A CA 1
ATOM 1557 C C . GLN A 1 198 ? -52.666 -9.877 47.286 1.00 89.62 198 GLN A C 1
ATOM 1559 O O . GLN A 1 198 ? -53.619 -9.851 48.067 1.00 89.62 198 GLN A O 1
ATOM 1564 N N . LEU A 1 199 ? -52.465 -10.923 46.477 1.00 88.00 199 LEU A N 1
ATOM 1565 C CA . LEU A 1 199 ? -53.347 -12.094 46.430 1.00 88.00 199 LEU A CA 1
ATOM 1566 C C . LEU A 1 199 ? -53.365 -12.859 47.758 1.00 88.00 199 LEU A C 1
ATOM 1568 O O . LEU A 1 199 ? -54.426 -13.301 48.200 1.00 88.00 199 LEU A O 1
ATOM 1572 N N . LEU A 1 200 ? -52.217 -13.017 48.424 1.00 83.81 200 LEU A N 1
ATOM 1573 C CA . LEU A 1 200 ? -52.152 -13.641 49.746 1.00 83.81 200 LEU A CA 1
ATOM 1574 C C . LEU A 1 200 ? -52.846 -12.789 50.812 1.00 83.81 200 LEU A C 1
ATOM 1576 O O . LEU A 1 200 ? -53.479 -13.355 51.706 1.00 83.81 200 LEU A O 1
ATOM 1580 N N . TYR A 1 201 ? -52.765 -11.461 50.715 1.00 85.56 201 TYR A N 1
ATOM 1581 C CA . TYR A 1 201 ? -53.497 -10.548 51.590 1.00 85.56 201 TYR A CA 1
ATOM 1582 C C . TYR A 1 201 ? -55.016 -10.691 51.404 1.00 85.56 201 TYR A C 1
ATOM 1584 O O . TYR A 1 201 ? -55.716 -10.988 52.372 1.00 85.56 201 TYR A O 1
ATOM 1592 N N . VAL A 1 202 ? -55.509 -10.609 50.161 1.00 84.25 202 VAL A N 1
ATOM 1593 C CA . VAL A 1 202 ? -56.937 -10.782 49.823 1.00 84.25 202 VAL A CA 1
ATOM 1594 C C . VAL A 1 202 ? -57.445 -12.174 50.205 1.00 84.25 202 VAL A C 1
ATOM 1596 O O . VAL A 1 202 ? -58.550 -12.329 50.716 1.00 84.25 202 VAL A O 1
ATOM 1599 N N . ARG A 1 203 ? -56.639 -13.223 50.010 1.00 80.56 203 ARG A N 1
ATOM 1600 C CA . ARG A 1 203 ? -57.019 -14.585 50.403 1.00 80.56 203 ARG A CA 1
ATOM 1601 C C . ARG A 1 203 ? -57.116 -14.742 51.919 1.00 80.56 203 ARG A C 1
ATOM 1603 O O . ARG A 1 203 ? -57.967 -15.496 52.386 1.00 80.56 203 ARG A O 1
ATOM 1610 N N . ARG A 1 204 ? -56.256 -14.072 52.696 1.00 80.81 204 ARG A N 1
ATOM 1611 C CA . ARG A 1 204 ? -56.337 -14.086 54.167 1.00 80.81 204 ARG A CA 1
ATOM 1612 C C . ARG A 1 204 ? -57.581 -13.355 54.664 1.00 80.81 204 ARG A C 1
ATOM 1614 O O . ARG A 1 204 ? -58.242 -13.883 55.552 1.00 80.81 204 ARG A O 1
ATOM 1621 N N . THR A 1 205 ? -57.925 -12.206 54.083 1.00 79.44 205 THR A N 1
ATOM 1622 C CA . THR A 1 205 ? -59.154 -11.477 54.440 1.00 79.44 205 THR A CA 1
ATOM 1623 C C . THR A 1 205 ? -60.402 -12.259 54.032 1.00 79.44 205 THR A C 1
ATOM 1625 O O . THR A 1 205 ? -61.229 -12.554 54.887 1.00 79.44 205 THR A O 1
ATOM 1628 N N . ALA A 1 206 ? -60.479 -12.743 52.788 1.00 73.56 206 ALA A N 1
ATOM 1629 C CA . ALA A 1 206 ? -61.612 -13.539 52.313 1.00 73.56 206 ALA A CA 1
ATOM 1630 C C . ALA A 1 206 ? -61.782 -14.862 53.078 1.00 73.56 206 ALA A C 1
ATOM 1632 O O . ALA A 1 206 ? -62.903 -15.311 53.292 1.00 73.56 206 ALA A O 1
ATOM 1633 N N . ARG A 1 207 ? -60.690 -15.505 53.519 1.00 67.31 207 ARG A N 1
ATOM 1634 C CA . ARG A 1 207 ? -60.769 -16.700 54.377 1.00 67.31 207 ARG A CA 1
ATOM 1635 C C . ARG A 1 207 ? -61.333 -16.372 55.761 1.00 67.31 207 ARG A C 1
ATOM 1637 O O . ARG A 1 207 ? -62.085 -17.188 56.291 1.00 67.31 207 ARG A O 1
ATOM 1644 N N . ASN A 1 208 ? -60.994 -15.214 56.329 1.00 63.03 208 ASN A N 1
ATOM 1645 C CA . ASN A 1 208 ? -61.606 -14.751 57.575 1.00 63.03 208 ASN A CA 1
ATOM 1646 C C . ASN A 1 208 ? -63.108 -14.475 57.384 1.00 63.03 208 ASN A C 1
ATOM 1648 O O . ASN A 1 208 ? -63.900 -14.889 58.228 1.00 63.03 208 ASN A O 1
ATOM 1652 N N . ASP A 1 209 ? -63.506 -13.892 56.251 1.00 61.81 209 ASP A N 1
ATOM 1653 C CA . ASP A 1 209 ? -64.918 -13.636 55.937 1.00 61.81 209 ASP A CA 1
ATOM 1654 C C . ASP A 1 209 ? -65.701 -14.932 55.656 1.00 61.81 209 ASP A C 1
ATOM 1656 O O . ASP A 1 209 ? -66.815 -15.106 56.150 1.00 61.81 209 ASP A O 1
ATOM 1660 N N . LEU A 1 210 ? -65.119 -15.903 54.936 1.00 57.00 210 LEU A N 1
ATOM 1661 C CA . LEU A 1 210 ? -65.758 -17.203 54.685 1.00 57.00 210 LEU A CA 1
ATOM 1662 C C . LEU A 1 210 ? -65.947 -18.014 55.972 1.00 57.00 210 LEU A C 1
ATOM 1664 O O . LEU A 1 210 ? -66.957 -18.700 56.107 1.00 57.00 210 LEU A O 1
ATOM 1668 N N . MET A 1 211 ? -65.012 -17.937 56.928 1.00 57.50 211 MET A N 1
ATOM 1669 C CA . MET A 1 211 ? -65.207 -18.556 58.246 1.00 57.50 211 MET A CA 1
ATOM 1670 C C . MET A 1 211 ? -66.347 -17.896 59.035 1.00 57.50 211 MET A C 1
ATOM 1672 O O . MET A 1 211 ? -66.973 -18.576 59.843 1.00 57.50 211 MET A O 1
ATOM 1676 N N . SER A 1 212 ? -66.661 -16.623 58.772 1.00 56.56 212 SER A N 1
ATOM 1677 C CA . SER A 1 212 ? -67.838 -15.954 59.339 1.00 56.56 212 SER A CA 1
ATOM 1678 C C . SER A 1 212 ? -69.140 -16.313 58.608 1.00 56.56 212 SER A C 1
ATOM 1680 O O . SER A 1 212 ? -70.187 -16.406 59.243 1.00 56.56 212 SER A O 1
ATOM 1682 N N . ASN A 1 213 ? -69.098 -16.542 57.289 1.00 47.31 213 ASN A N 1
ATOM 1683 C CA . ASN A 1 213 ? -70.307 -16.638 56.457 1.00 47.31 213 ASN A CA 1
ATOM 1684 C C . ASN A 1 213 ? -70.653 -18.039 55.923 1.00 47.31 213 ASN A C 1
ATOM 1686 O O . ASN A 1 213 ? -71.676 -18.186 55.255 1.00 47.31 213 ASN A O 1
ATOM 1690 N N . ALA A 1 214 ? -69.887 -19.090 56.239 1.00 44.28 214 ALA A N 1
ATOM 1691 C CA . ALA A 1 214 ? -70.177 -20.475 55.829 1.00 44.28 214 ALA A CA 1
ATOM 1692 C C . ALA A 1 214 ? -71.455 -21.097 56.452 1.00 44.28 214 ALA A C 1
ATOM 1694 O O . ALA A 1 214 ? -71.677 -22.302 56.340 1.00 44.28 214 ALA A O 1
ATOM 1695 N N . GLN A 1 215 ? -72.333 -20.292 57.054 1.00 45.69 215 GLN A N 1
ATOM 1696 C CA . GLN A 1 215 ? -73.736 -20.636 57.267 1.00 45.69 215 GLN A CA 1
ATOM 1697 C C . GLN A 1 215 ? -74.630 -19.844 56.301 1.00 45.69 215 GLN A C 1
ATOM 1699 O O . GLN A 1 215 ? -75.277 -18.894 56.720 1.00 45.69 215 GLN A O 1
ATOM 1704 N N . ASN A 1 216 ? -74.666 -20.208 55.011 1.00 38.62 216 ASN A N 1
ATOM 1705 C CA . ASN A 1 216 ? -75.874 -20.070 54.178 1.00 38.62 216 ASN A CA 1
ATOM 1706 C C . ASN A 1 216 ? -75.715 -20.713 52.786 1.00 38.62 216 ASN A C 1
ATOM 1708 O O . ASN A 1 216 ? -74.816 -20.389 52.015 1.00 38.62 216 ASN A O 1
ATOM 1712 N N . GLY A 1 217 ? -76.628 -21.630 52.456 1.00 50.00 217 GLY A N 1
ATOM 1713 C CA . GLY A 1 217 ? -76.600 -22.513 51.281 1.00 50.00 217 GLY A CA 1
ATOM 1714 C C . GLY A 1 217 ? -77.011 -21.899 49.935 1.00 50.00 217 GLY A C 1
ATOM 1715 O O . GLY A 1 217 ? -77.549 -22.618 49.101 1.00 50.00 217 GLY A O 1
ATOM 1716 N N . ILE A 1 218 ? -76.761 -20.608 49.692 1.00 55.94 218 ILE A N 1
ATOM 1717 C CA . ILE A 1 218 ? -77.041 -19.941 48.395 1.00 55.94 218 ILE A CA 1
ATOM 1718 C C . ILE A 1 218 ? -75.813 -19.978 47.446 1.00 55.94 218 ILE A C 1
ATOM 1720 O O . ILE A 1 218 ? -75.885 -19.570 46.293 1.00 55.94 218 ILE A O 1
ATOM 1724 N N . LEU A 1 219 ? -74.689 -20.564 47.881 1.00 59.03 219 LEU A N 1
ATOM 1725 C CA . LEU A 1 219 ? -73.408 -20.560 47.152 1.00 59.03 219 LEU A CA 1
ATOM 1726 C C . LEU A 1 219 ? -73.307 -21.552 45.974 1.00 59.03 219 LEU A C 1
ATOM 1728 O O . LEU A 1 219 ? -72.446 -21.392 45.111 1.00 59.03 219 LEU A O 1
ATOM 1732 N N . GLY A 1 220 ? -74.152 -22.587 45.920 1.00 63.50 220 GLY A N 1
ATOM 1733 C CA . GLY A 1 220 ? -74.047 -23.628 44.885 1.00 63.50 220 GLY A CA 1
ATOM 1734 C C . GLY A 1 220 ? -74.360 -23.120 43.474 1.00 63.50 220 GLY A C 1
ATOM 1735 O O . GLY A 1 220 ? -73.662 -23.457 42.520 1.00 63.50 220 GLY A O 1
ATOM 1736 N N . ASP A 1 221 ? -75.373 -22.261 43.355 1.00 69.88 221 ASP A N 1
ATOM 1737 C CA . ASP A 1 221 ? -75.851 -21.758 42.063 1.00 69.88 221 ASP A CA 1
ATOM 1738 C C . ASP A 1 221 ? -74.919 -20.670 41.488 1.00 69.88 221 ASP A C 1
ATOM 1740 O O . ASP A 1 221 ? -74.727 -20.570 40.274 1.00 69.88 221 ASP A O 1
ATOM 1744 N N . GLU A 1 222 ? -74.263 -19.892 42.359 1.00 74.31 222 GLU A N 1
ATOM 1745 C CA . GLU A 1 222 ? -73.229 -18.922 41.970 1.00 74.31 222 GLU A CA 1
ATOM 1746 C C . GLU A 1 222 ? -71.967 -19.620 41.459 1.00 74.31 222 GLU A C 1
ATOM 1748 O O . GLU A 1 222 ? -71.485 -19.297 40.372 1.00 74.31 222 GLU A O 1
ATOM 1753 N N . LEU A 1 223 ? -71.492 -20.643 42.178 1.00 76.38 223 LEU A N 1
ATOM 1754 C CA . LEU A 1 223 ? -70.318 -21.418 41.777 1.00 76.38 223 LEU A CA 1
ATOM 1755 C C . LEU A 1 223 ? -70.521 -22.079 40.406 1.00 76.38 223 LEU A C 1
ATOM 1757 O O . LEU A 1 223 ? -69.614 -22.098 39.571 1.00 76.38 223 LEU A O 1
ATOM 1761 N N . GLN A 1 224 ? -71.725 -22.597 40.150 1.00 80.44 224 GLN A N 1
ATOM 1762 C CA . GLN A 1 224 ? -72.050 -23.243 38.883 1.00 80.44 224 GLN A CA 1
ATOM 1763 C C . GLN A 1 224 ? -72.147 -22.235 37.725 1.00 80.44 224 GLN A C 1
ATOM 1765 O O . GLN A 1 224 ? -71.669 -22.526 36.624 1.00 80.44 224 GLN A O 1
ATOM 1770 N N . ARG A 1 225 ? -72.676 -21.022 37.962 1.00 84.25 225 ARG A N 1
ATOM 1771 C CA . ARG A 1 225 ? -72.628 -19.931 36.968 1.00 84.25 225 ARG A CA 1
ATOM 1772 C C . ARG A 1 225 ? -71.206 -19.469 36.683 1.00 84.25 225 ARG A C 1
ATOM 1774 O O . ARG A 1 225 ? -70.887 -19.208 35.525 1.00 84.25 225 ARG A O 1
ATOM 1781 N N . ASP A 1 226 ? -70.355 -19.376 37.695 1.00 82.88 226 ASP A N 1
ATOM 1782 C CA . ASP A 1 226 ? -68.975 -18.931 37.506 1.00 82.88 226 ASP A CA 1
ATOM 1783 C C . ASP A 1 226 ? -68.130 -19.974 36.770 1.00 82.88 226 ASP A C 1
ATOM 1785 O O . ASP A 1 226 ? -67.373 -19.615 35.868 1.00 82.88 226 ASP A O 1
ATOM 1789 N N . ALA A 1 227 ? -68.342 -21.267 37.031 1.00 83.56 227 ALA A N 1
ATOM 1790 C CA . ALA A 1 227 ? -67.741 -22.335 36.234 1.00 83.56 227 ALA A CA 1
ATOM 1791 C C . ALA A 1 227 ? -68.184 -22.272 34.758 1.00 83.56 227 ALA A C 1
ATOM 1793 O O . ALA A 1 227 ? -67.362 -22.418 33.851 1.00 83.56 227 ALA A O 1
ATOM 1794 N N . ALA A 1 228 ? -69.468 -21.996 34.495 1.00 88.81 228 ALA A N 1
ATOM 1795 C CA . ALA A 1 228 ? -69.976 -21.830 33.133 1.00 88.81 228 ALA A CA 1
ATOM 1796 C C . ALA A 1 228 ? -69.363 -20.609 32.420 1.00 88.81 228 ALA A C 1
ATOM 1798 O O . ALA A 1 228 ? -69.014 -20.704 31.241 1.00 88.81 228 ALA A O 1
ATOM 1799 N N . LYS A 1 229 ? -69.171 -19.486 33.129 1.00 92.81 229 LYS A N 1
ATOM 1800 C CA . LYS A 1 229 ? -68.473 -18.299 32.600 1.00 92.81 229 LYS A CA 1
ATOM 1801 C C . LYS A 1 229 ? -67.009 -18.592 32.277 1.00 92.81 229 LYS A C 1
ATOM 1803 O O . LYS A 1 229 ? -66.568 -18.267 31.181 1.00 92.81 229 LYS A O 1
ATOM 1808 N N . GLN A 1 230 ? -66.276 -19.243 33.182 1.00 90.88 230 GLN A N 1
ATOM 1809 C CA . GLN A 1 230 ? -64.875 -19.618 32.949 1.00 90.88 230 GLN A CA 1
ATOM 1810 C C . GLN A 1 230 ? -64.738 -20.545 31.740 1.00 90.88 230 GLN A C 1
ATOM 1812 O O . GLN A 1 230 ? -63.845 -20.376 30.913 1.00 90.88 230 GLN A O 1
ATOM 1817 N N . LEU A 1 231 ? -65.658 -21.500 31.589 1.00 90.31 231 LEU A N 1
ATOM 1818 C CA . LEU A 1 231 ? -65.669 -22.406 30.447 1.00 90.31 231 LEU A CA 1
ATOM 1819 C C . LEU A 1 231 ? -65.966 -21.668 29.130 1.00 90.31 231 LEU A C 1
ATOM 1821 O O . LEU A 1 231 ? -65.378 -22.001 28.101 1.00 90.31 231 LEU A O 1
ATOM 1825 N N . ALA A 1 232 ? -66.833 -20.651 29.151 1.00 94.06 232 ALA A N 1
ATOM 1826 C CA . ALA A 1 232 ? -67.068 -19.775 28.003 1.00 94.06 232 ALA A CA 1
ATOM 1827 C C . ALA A 1 232 ? -65.836 -18.912 27.669 1.00 94.06 232 ALA A C 1
ATOM 1829 O O . ALA A 1 232 ? -65.480 -18.779 26.500 1.00 94.06 232 ALA A O 1
ATOM 1830 N N . GLU A 1 233 ? -65.146 -18.387 28.681 1.00 94.12 233 GLU A N 1
ATOM 1831 C CA . GLU A 1 233 ? -63.927 -17.592 28.510 1.00 94.12 233 GLU A CA 1
ATOM 1832 C C . GLU A 1 233 ? -62.774 -18.424 27.932 1.00 94.12 233 GLU A C 1
ATOM 1834 O O . GLU A 1 233 ? -62.100 -17.990 27.000 1.00 94.12 233 GLU A O 1
ATOM 1839 N N . ILE A 1 234 ? -62.574 -19.650 28.426 1.00 94.50 234 ILE A N 1
ATOM 1840 C CA . ILE A 1 234 ? -61.561 -20.573 27.894 1.00 94.50 234 ILE A CA 1
ATOM 1841 C C . ILE A 1 234 ? -61.879 -20.938 26.442 1.00 94.50 234 ILE A C 1
ATOM 1843 O O . ILE A 1 234 ? -60.973 -20.965 25.612 1.00 94.50 234 ILE A O 1
ATOM 1847 N N . LYS A 1 235 ? -63.155 -21.172 26.106 1.00 96.12 235 LYS A N 1
ATOM 1848 C CA . LYS A 1 235 ? -63.574 -21.410 24.716 1.00 96.12 235 LYS A CA 1
ATOM 1849 C C . LYS A 1 235 ? -63.278 -20.213 23.814 1.00 96.12 235 LYS A C 1
ATOM 1851 O O . LYS A 1 235 ? -62.781 -20.412 22.711 1.00 96.12 235 LYS A O 1
ATOM 1856 N N . PHE A 1 236 ? -63.538 -18.992 24.283 1.00 95.94 236 PHE A N 1
ATOM 1857 C CA . PHE A 1 236 ? -63.221 -17.777 23.533 1.00 95.94 236 PHE A CA 1
ATOM 1858 C C . PHE A 1 236 ? -61.710 -17.622 23.318 1.00 95.94 236 PHE A C 1
ATOM 1860 O O . PHE A 1 236 ? -61.272 -17.434 22.187 1.00 95.94 236 PHE A O 1
ATOM 1867 N N . LYS A 1 237 ? -60.906 -17.798 24.374 1.00 96.06 237 LYS A N 1
ATOM 1868 C CA . LYS A 1 237 ? -59.435 -17.753 24.298 1.00 96.06 237 LYS A CA 1
ATOM 1869 C C . LYS A 1 237 ? -58.865 -18.814 23.356 1.00 96.06 237 LYS A C 1
ATOM 1871 O O . LYS A 1 237 ? -57.930 -18.532 22.614 1.00 96.06 237 LYS A O 1
ATOM 1876 N N . LEU A 1 238 ? -59.429 -20.023 23.363 1.00 95.19 238 LEU A N 1
ATOM 1877 C CA . LEU A 1 238 ? -59.035 -21.083 22.436 1.00 95.19 238 LEU A CA 1
ATOM 1878 C C . LEU A 1 238 ? -59.335 -20.685 20.986 1.00 95.19 238 LEU A C 1
ATOM 1880 O O . LEU A 1 238 ? -58.459 -20.791 20.135 1.00 95.19 238 LEU A O 1
ATOM 1884 N N . GLN A 1 239 ? -60.537 -20.170 20.720 1.00 97.12 239 GLN A N 1
ATOM 1885 C CA . GLN A 1 239 ? -60.931 -19.716 19.386 1.00 97.12 239 GLN A CA 1
ATOM 1886 C C . GLN A 1 239 ? -60.071 -18.536 18.896 1.00 97.12 239 GLN A C 1
ATOM 1888 O O . GLN A 1 239 ? -59.729 -18.455 17.714 1.00 97.12 239 GLN A O 1
ATOM 1893 N N . GLU A 1 240 ? -59.697 -17.624 19.793 1.00 96.31 240 GLU A N 1
ATOM 1894 C CA . GLU A 1 240 ? -58.785 -16.518 19.499 1.00 96.31 240 GLU A CA 1
ATOM 1895 C C . GLU A 1 240 ? -57.383 -17.032 19.140 1.00 96.31 240 GLU A C 1
ATOM 1897 O O . GLU A 1 240 ? -56.854 -16.678 18.084 1.00 96.31 240 GLU A O 1
ATOM 1902 N N . ALA A 1 241 ? -56.836 -17.965 19.925 1.00 95.06 241 ALA A N 1
ATOM 1903 C CA . ALA A 1 241 ? -55.550 -18.600 19.641 1.00 95.06 241 ALA A CA 1
ATOM 1904 C C . ALA A 1 241 ? -55.554 -19.401 18.321 1.00 95.06 241 ALA A C 1
ATOM 1906 O O . ALA A 1 241 ? -54.572 -19.383 17.577 1.00 95.06 241 ALA A O 1
ATOM 1907 N N . GLU A 1 242 ? -56.655 -20.077 17.981 1.00 95.62 242 GLU A N 1
ATOM 1908 C CA . GLU A 1 242 ? -56.815 -20.781 16.698 1.00 95.62 242 GLU A CA 1
ATOM 1909 C C . GLU A 1 242 ? -56.810 -19.812 15.503 1.00 95.62 242 GLU A C 1
ATOM 1911 O O . GLU A 1 242 ? -56.166 -20.066 14.474 1.00 95.62 242 GLU A O 1
ATOM 1916 N N . ARG A 1 243 ? -57.477 -18.659 15.644 1.00 96.62 243 ARG A N 1
ATOM 1917 C CA . ARG A 1 243 ? -57.461 -17.593 14.636 1.00 96.62 243 ARG A CA 1
ATOM 1918 C C . ARG A 1 243 ? -56.060 -16.999 14.474 1.00 96.62 243 ARG A C 1
ATOM 1920 O O . ARG A 1 243 ? -55.621 -16.779 13.343 1.00 96.62 243 ARG A O 1
ATOM 1927 N N . GLU A 1 244 ? -55.353 -16.744 15.571 1.00 97.00 244 GLU A N 1
ATOM 1928 C CA . GLU A 1 244 ? -53.974 -16.249 15.537 1.00 97.00 244 GLU A CA 1
ATOM 1929 C C . GLU A 1 244 ? -53.024 -17.249 14.880 1.00 97.00 244 GLU A C 1
ATOM 1931 O O . GLU A 1 244 ? -52.240 -16.867 14.013 1.00 97.00 244 GLU A O 1
ATOM 1936 N N . ASN A 1 245 ? -53.136 -18.538 15.209 1.00 96.62 245 ASN A N 1
ATOM 1937 C CA . ASN A 1 245 ? -52.333 -19.592 14.591 1.00 96.62 245 ASN A CA 1
ATOM 1938 C C . ASN A 1 245 ? -52.539 -19.626 13.065 1.00 96.62 245 ASN A C 1
ATOM 1940 O O . ASN A 1 245 ? -51.572 -19.648 12.305 1.00 96.62 245 ASN A O 1
ATOM 1944 N N . THR A 1 246 ? -53.786 -19.495 12.603 1.00 97.38 246 THR A N 1
ATOM 1945 C CA . THR A 1 246 ? -54.101 -19.386 11.166 1.00 97.38 246 THR A CA 1
ATOM 1946 C C . THR A 1 246 ? -53.445 -18.152 10.522 1.00 97.38 246 THR A C 1
ATOM 1948 O O . THR A 1 246 ? -52.915 -18.228 9.410 1.00 97.38 246 THR A O 1
ATOM 1951 N N . ASN A 1 247 ? -53.411 -17.012 11.223 1.00 96.94 247 ASN A N 1
ATOM 1952 C CA . ASN A 1 247 ? -52.725 -15.801 10.758 1.00 96.94 247 ASN A CA 1
ATOM 1953 C C . ASN A 1 247 ? -51.200 -16.009 10.670 1.00 96.94 247 ASN A C 1
ATOM 1955 O O . ASN A 1 247 ? -50.585 -15.698 9.647 1.00 96.94 247 ASN A O 1
ATOM 1959 N N . TYR A 1 248 ? -50.588 -16.606 11.696 1.00 97.69 248 TYR A N 1
ATOM 1960 C CA . TYR A 1 248 ? -49.159 -16.921 11.697 1.00 97.69 248 TYR A CA 1
ATOM 1961 C C . TYR A 1 248 ? -48.773 -17.895 10.583 1.00 97.69 248 TYR A C 1
ATOM 1963 O O . TYR A 1 248 ? -47.758 -17.675 9.924 1.00 97.69 248 TYR A O 1
ATOM 1971 N N . GLN A 1 249 ? -49.601 -18.902 10.298 1.00 97.00 249 GLN A N 1
ATOM 1972 C CA . GLN A 1 249 ? -49.402 -19.797 9.155 1.00 97.00 249 GLN A CA 1
ATOM 1973 C C . GLN A 1 249 ? -49.415 -19.029 7.826 1.00 97.00 249 GLN A C 1
ATOM 1975 O O . GLN A 1 249 ? -48.518 -19.203 7.000 1.00 97.00 249 GLN A O 1
ATOM 1980 N N . GLY A 1 250 ? -50.369 -18.110 7.639 1.00 97.12 250 GLY A N 1
ATOM 1981 C CA . GLY A 1 250 ? -50.409 -17.238 6.463 1.00 97.12 250 GLY A CA 1
ATOM 1982 C C . GLY A 1 250 ? -49.171 -16.342 6.340 1.00 97.12 250 GLY A C 1
ATOM 1983 O O . GLY A 1 250 ? -48.628 -16.176 5.247 1.00 97.12 250 GLY A O 1
ATOM 1984 N N . ASN A 1 251 ? -48.690 -15.781 7.451 1.00 97.75 251 ASN A N 1
ATOM 1985 C CA . ASN A 1 251 ? -47.473 -14.964 7.480 1.00 97.75 251 ASN A CA 1
ATOM 1986 C C . ASN A 1 251 ? -46.233 -15.788 7.121 1.00 97.75 251 ASN A C 1
ATOM 1988 O O . ASN A 1 251 ? -45.425 -15.344 6.306 1.00 97.75 251 ASN A O 1
ATOM 1992 N N . LEU A 1 252 ? -46.118 -16.996 7.672 1.00 97.62 252 LEU A N 1
ATOM 1993 C CA . LEU A 1 252 ? -45.010 -17.909 7.421 1.00 97.62 252 LEU A CA 1
ATOM 1994 C C . LEU A 1 252 ? -44.936 -18.301 5.941 1.00 97.62 252 LEU A C 1
ATOM 1996 O O . LEU A 1 252 ? -43.860 -18.225 5.358 1.00 97.62 252 LEU A O 1
ATOM 2000 N N . ILE A 1 253 ? -46.070 -18.601 5.298 1.00 97.50 253 ILE A N 1
ATOM 2001 C CA . ILE A 1 253 ? -46.125 -18.878 3.851 1.00 97.50 253 ILE A CA 1
ATOM 2002 C C . ILE A 1 253 ? -45.637 -17.671 3.035 1.00 97.50 253 ILE A C 1
ATOM 2004 O O . ILE A 1 253 ? -44.878 -17.830 2.077 1.00 97.50 253 ILE A O 1
ATOM 2008 N N . ARG A 1 254 ? -46.041 -16.446 3.404 1.00 97.62 254 ARG A N 1
ATOM 2009 C CA . ARG A 1 254 ? -45.596 -15.234 2.694 1.00 97.62 254 ARG A CA 1
ATOM 2010 C C . ARG A 1 254 ? -44.096 -15.000 2.848 1.00 97.62 254 ARG A C 1
ATOM 2012 O O . ARG A 1 254 ? -43.434 -14.709 1.852 1.00 97.62 254 ARG A O 1
ATOM 2019 N N . VAL A 1 255 ? -43.572 -15.120 4.068 1.00 97.75 255 VAL A N 1
ATOM 2020 C CA . VAL A 1 255 ? -42.142 -14.934 4.359 1.00 97.75 255 VAL A CA 1
ATOM 2021 C C . VAL A 1 255 ? -41.305 -16.023 3.687 1.00 97.75 255 VAL A C 1
ATOM 2023 O O . VAL A 1 255 ? -40.313 -15.701 3.041 1.00 97.75 255 VAL A O 1
ATOM 2026 N N . ASP A 1 256 ? -41.736 -17.285 3.724 1.00 95.50 256 ASP A N 1
ATOM 2027 C CA . ASP A 1 256 ? -41.071 -18.386 3.016 1.00 95.50 256 ASP A CA 1
ATOM 2028 C C . ASP A 1 256 ? -41.040 -18.147 1.495 1.00 95.50 256 ASP A C 1
ATOM 2030 O O . ASP A 1 256 ? -40.010 -18.316 0.838 1.00 95.50 256 ASP A O 1
ATOM 2034 N N . GLY A 1 257 ? -42.139 -17.639 0.929 1.00 97.88 257 GLY A N 1
ATOM 2035 C CA . GLY A 1 257 ? -42.193 -17.215 -0.469 1.00 97.88 257 GLY A CA 1
ATOM 2036 C C . GLY A 1 257 ? -41.218 -16.078 -0.799 1.00 97.88 257 GLY A C 1
ATOM 2037 O O . GLY A 1 257 ? -40.587 -16.100 -1.856 1.00 97.88 257 GLY A O 1
ATOM 2038 N N . GLN A 1 258 ? -41.059 -15.091 0.090 1.00 97.94 258 GLN A N 1
ATOM 2039 C CA . GLN A 1 258 ? -40.063 -14.024 -0.070 1.00 97.94 258 GLN A CA 1
ATOM 2040 C C . GLN A 1 258 ? -38.636 -14.575 -0.008 1.00 97.94 258 GLN A C 1
ATOM 2042 O O . GLN A 1 258 ? -37.832 -14.280 -0.889 1.00 97.94 258 GLN A O 1
ATOM 2047 N N . MET A 1 259 ? -38.342 -15.421 0.979 1.00 97.50 259 MET A N 1
ATOM 2048 C CA . MET A 1 259 ? -37.031 -16.043 1.159 1.00 97.50 259 MET A CA 1
ATOM 2049 C C . MET A 1 259 ? -36.623 -16.870 -0.066 1.00 97.50 259 MET A C 1
ATOM 2051 O O . MET A 1 259 ? -35.496 -16.745 -0.538 1.00 97.50 259 MET A O 1
ATOM 2055 N N . LYS A 1 260 ? -37.547 -17.650 -0.643 1.00 98.00 260 LYS A N 1
ATOM 2056 C CA . LYS A 1 260 ? -37.305 -18.398 -1.889 1.00 98.00 260 LYS A CA 1
ATOM 2057 C C . LYS A 1 260 ? -36.934 -17.486 -3.059 1.00 98.00 260 LYS A C 1
ATOM 2059 O O . LYS A 1 260 ? -36.015 -17.816 -3.805 1.00 98.00 260 LYS A O 1
ATOM 2064 N N . ARG A 1 261 ? -37.598 -16.332 -3.207 1.00 96.88 261 ARG A N 1
ATOM 2065 C CA . ARG A 1 261 ? -37.252 -15.354 -4.255 1.00 96.88 261 ARG A CA 1
ATOM 2066 C C . ARG A 1 261 ? -35.878 -14.739 -4.023 1.00 96.88 261 ARG A C 1
ATOM 2068 O O . ARG A 1 261 ? -35.084 -14.710 -4.954 1.00 96.88 261 ARG A O 1
ATOM 2075 N N . TYR A 1 262 ? -35.586 -14.302 -2.797 1.00 97.62 262 TYR A N 1
ATOM 2076 C CA . TYR A 1 262 ? -34.287 -13.708 -2.468 1.00 97.62 262 TYR A CA 1
ATOM 2077 C C . TYR A 1 262 ? -33.134 -14.698 -2.642 1.00 97.62 262 TYR A C 1
ATOM 2079 O O . TYR A 1 262 ? -32.080 -14.341 -3.165 1.00 97.62 262 TYR A O 1
ATOM 2087 N N . LYS A 1 263 ? -33.353 -15.964 -2.280 1.00 98.00 263 LYS A N 1
ATOM 2088 C CA . LYS A 1 263 ? -32.398 -17.040 -2.536 1.00 98.00 263 LYS A CA 1
ATOM 2089 C C . LYS A 1 263 ? -32.141 -17.214 -4.035 1.00 98.00 263 LYS A C 1
ATOM 2091 O O . LYS A 1 263 ? -30.988 -17.208 -4.444 1.00 98.00 263 LYS A O 1
ATOM 2096 N N . ALA A 1 264 ? -33.191 -17.282 -4.855 1.00 97.75 264 ALA A N 1
ATOM 2097 C CA . ALA A 1 264 ? -33.039 -17.388 -6.306 1.00 97.75 264 ALA A CA 1
ATOM 2098 C C . ALA A 1 264 ? -32.301 -16.178 -6.913 1.00 97.75 264 ALA A C 1
ATOM 2100 O O . ALA A 1 264 ? -31.460 -16.350 -7.791 1.00 97.75 264 ALA A O 1
ATOM 2101 N N . THR A 1 265 ? -32.566 -14.957 -6.430 1.00 97.50 265 THR A N 1
ATOM 2102 C CA . THR A 1 265 ? -31.840 -13.758 -6.885 1.00 97.50 265 THR A CA 1
ATOM 2103 C C . THR A 1 265 ? -30.370 -13.773 -6.470 1.00 97.50 265 THR A C 1
ATOM 2105 O O . THR A 1 265 ? -29.520 -13.373 -7.259 1.00 97.50 265 THR A O 1
ATOM 2108 N N . ALA A 1 266 ? -30.054 -14.263 -5.266 1.00 96.81 266 ALA A N 1
ATOM 2109 C CA . ALA A 1 266 ? -28.675 -14.398 -4.804 1.00 96.81 266 ALA A CA 1
ATOM 2110 C C . ALA A 1 266 ? -27.914 -15.451 -5.627 1.00 96.81 266 ALA A C 1
ATOM 2112 O O . ALA A 1 266 ? -26.829 -15.167 -6.124 1.00 96.81 266 ALA A O 1
ATOM 2113 N N . GLU A 1 267 ? -28.520 -16.618 -5.865 1.00 97.56 267 GLU A N 1
ATOM 2114 C CA . GLU A 1 267 ? -27.948 -17.671 -6.718 1.00 97.56 267 GLU A CA 1
ATOM 2115 C C . GLU A 1 267 ? -27.712 -17.185 -8.159 1.00 97.56 267 GLU A C 1
ATOM 2117 O O . GLU A 1 267 ? -26.724 -17.560 -8.791 1.00 97.56 267 GLU A O 1
ATOM 2122 N N . GLN A 1 268 ? -28.597 -16.337 -8.695 1.00 96.94 268 GLN A N 1
ATOM 2123 C CA . GLN A 1 268 ? -28.412 -15.725 -10.012 1.00 96.94 268 GLN A CA 1
ATOM 2124 C C . GLN A 1 268 ? -27.239 -14.731 -10.022 1.00 96.94 268 GLN A C 1
ATOM 2126 O O . GLN A 1 268 ? -26.391 -14.802 -10.911 1.00 96.94 268 GLN A O 1
ATOM 2131 N N . ALA A 1 269 ? -27.139 -13.863 -9.013 1.00 96.75 269 ALA A N 1
ATOM 2132 C CA . ALA A 1 269 ? -26.029 -12.920 -8.884 1.00 96.75 269 ALA A CA 1
ATOM 2133 C C . ALA A 1 269 ? -24.672 -13.634 -8.726 1.00 96.75 269 ALA A C 1
ATOM 2135 O O . ALA A 1 269 ? -23.661 -13.194 -9.275 1.00 96.75 269 ALA A O 1
ATOM 2136 N N . GLU A 1 270 ? -24.635 -14.768 -8.020 1.00 96.19 270 GLU A N 1
ATOM 2137 C CA . GLU A 1 270 ? -23.432 -15.598 -7.896 1.00 96.19 270 GLU A CA 1
ATOM 2138 C C . GLU A 1 270 ? -22.985 -16.188 -9.242 1.00 96.19 270 GLU A C 1
ATOM 2140 O O . GLU A 1 270 ? -21.785 -16.191 -9.542 1.00 96.19 270 GLU A O 1
ATOM 2145 N N . LYS A 1 271 ? -23.930 -16.642 -10.077 1.00 97.12 271 LYS A N 1
ATOM 2146 C CA . LYS A 1 271 ? -23.636 -17.126 -11.437 1.00 97.12 271 LYS A CA 1
ATOM 2147 C C . LYS A 1 271 ? -23.064 -16.016 -12.314 1.00 97.12 271 LYS A C 1
ATOM 2149 O O . LYS A 1 271 ? -22.007 -16.206 -12.913 1.00 97.12 271 LYS A O 1
ATOM 2154 N N . GLU A 1 272 ? -23.698 -14.846 -12.326 1.00 97.31 272 GLU A N 1
ATOM 2155 C CA . GLU A 1 272 ? -23.226 -13.678 -13.084 1.00 97.31 272 GLU A CA 1
ATOM 2156 C C . GLU A 1 272 ? -21.821 -13.248 -12.641 1.00 97.31 272 GLU A C 1
ATOM 2158 O O . GLU A 1 272 ? -20.947 -12.976 -13.464 1.00 97.31 272 GLU A O 1
ATOM 2163 N N . LEU A 1 273 ? -21.547 -13.264 -11.336 1.00 96.25 273 LEU A N 1
ATOM 2164 C CA . LEU A 1 273 ? -20.225 -12.958 -10.797 1.00 96.25 273 LEU A CA 1
ATOM 2165 C C . LEU A 1 273 ? -19.166 -13.981 -11.238 1.00 96.25 273 LEU A C 1
ATOM 2167 O O . LEU A 1 273 ? -18.025 -13.604 -11.530 1.00 96.25 273 LEU A O 1
ATOM 2171 N N . ALA A 1 274 ? -19.511 -15.269 -11.299 1.00 96.56 274 ALA A N 1
ATOM 2172 C CA . ALA A 1 274 ? -18.617 -16.306 -11.812 1.00 96.56 274 ALA A CA 1
ATOM 2173 C C . ALA A 1 274 ? -18.326 -16.121 -13.314 1.00 96.56 274 ALA A C 1
ATOM 2175 O O . ALA A 1 274 ? -17.166 -16.225 -13.731 1.00 96.56 274 ALA A O 1
ATOM 2176 N N . GLU A 1 275 ? -19.340 -15.774 -14.109 1.00 97.12 275 GLU A N 1
ATOM 2177 C CA . GLU A 1 275 ? -19.201 -15.461 -15.536 1.00 97.12 275 GLU A CA 1
ATOM 2178 C C . GLU A 1 275 ? -18.318 -14.230 -15.764 1.00 97.12 275 GLU A C 1
ATOM 2180 O O . GLU A 1 275 ? -17.349 -14.304 -16.524 1.00 97.12 275 GLU A O 1
ATOM 2185 N N . LEU A 1 276 ? -18.559 -13.132 -15.039 1.00 97.06 276 LEU A N 1
ATOM 2186 C CA . LEU A 1 276 ? -17.740 -11.919 -15.108 1.00 97.06 276 LEU A CA 1
ATOM 2187 C C . LEU A 1 276 ? -16.285 -12.186 -14.709 1.00 97.06 276 LEU A C 1
ATOM 2189 O O . LEU A 1 276 ? -15.360 -11.677 -15.344 1.00 97.06 276 LEU A O 1
ATOM 2193 N N . LYS A 1 277 ? -16.042 -13.025 -13.692 1.00 97.56 277 LYS A N 1
ATOM 2194 C CA . LYS A 1 277 ? -14.681 -13.453 -13.327 1.00 97.56 277 LYS A CA 1
ATOM 2195 C C . LYS A 1 277 ? -14.009 -14.238 -14.453 1.00 97.56 277 LYS A C 1
ATOM 2197 O O . LYS A 1 277 ? -12.815 -14.041 -14.689 1.00 97.56 277 LYS A O 1
ATOM 2202 N N . SER A 1 278 ? -14.744 -15.116 -15.134 1.00 97.56 278 SER A N 1
ATOM 2203 C CA . SER A 1 278 ? -14.239 -15.872 -16.285 1.00 97.56 278 SER A CA 1
ATOM 2204 C C . SER A 1 278 ? -13.901 -14.944 -17.458 1.00 97.56 278 SER A C 1
ATOM 2206 O O . SER A 1 278 ? -12.772 -14.957 -17.952 1.00 97.56 278 SER A O 1
ATOM 2208 N N . GLN A 1 279 ? -14.820 -14.046 -17.822 1.00 97.44 279 GLN A N 1
ATOM 2209 C CA . GLN A 1 279 ? -14.612 -13.040 -18.867 1.00 97.44 279 GLN A CA 1
ATOM 2210 C C . GLN A 1 279 ? -13.432 -12.114 -18.549 1.00 97.44 279 GLN A C 1
ATOM 2212 O O . GLN A 1 279 ? -12.599 -11.859 -19.413 1.00 97.44 279 GLN A O 1
ATOM 2217 N N . ASN A 1 280 ? -13.283 -11.666 -17.298 1.00 97.50 280 ASN A N 1
ATOM 2218 C CA . ASN A 1 280 ? -12.146 -10.838 -16.887 1.00 97.50 280 ASN A CA 1
ATOM 2219 C C . ASN A 1 280 ? -10.805 -11.561 -17.088 1.00 97.50 280 ASN A C 1
ATOM 2221 O O . ASN A 1 280 ? -9.828 -10.955 -17.527 1.00 97.50 280 ASN A O 1
ATOM 2225 N N . ARG A 1 281 ? -10.747 -12.867 -16.789 1.00 96.50 281 ARG A N 1
ATOM 2226 C CA . ARG A 1 281 ? -9.549 -13.686 -17.031 1.00 96.50 281 ARG A CA 1
ATOM 2227 C C . ARG A 1 281 ? -9.254 -13.820 -18.523 1.00 96.50 281 ARG A C 1
ATOM 2229 O O . ARG A 1 281 ? -8.088 -13.706 -18.901 1.00 96.50 281 ARG A O 1
ATOM 2236 N N . GLN A 1 282 ? -10.285 -14.026 -19.341 1.00 97.44 282 GLN A N 1
ATOM 2237 C CA . GLN A 1 282 ? -10.167 -14.121 -20.795 1.00 97.44 282 GLN A CA 1
ATOM 2238 C C . GLN A 1 282 ? -9.654 -12.805 -21.398 1.00 97.44 282 GLN A C 1
ATOM 2240 O O . GLN A 1 282 ? -8.640 -12.811 -22.088 1.00 97.44 282 GLN A O 1
ATOM 2245 N N . LEU A 1 283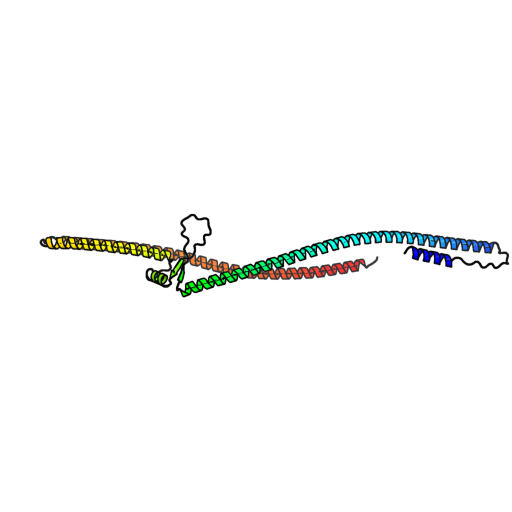 ? -10.251 -11.669 -21.029 1.00 97.38 283 LEU A N 1
ATOM 2246 C CA . LEU A 1 283 ? -9.817 -10.340 -21.473 1.00 97.38 283 LEU A CA 1
ATOM 2247 C C . LEU A 1 283 ? -8.382 -10.020 -21.044 1.00 97.38 283 LEU A C 1
ATOM 2249 O O . LEU A 1 283 ? -7.609 -9.482 -21.827 1.00 97.38 283 LEU A O 1
ATOM 2253 N N . LYS A 1 284 ? -7.978 -10.391 -19.823 1.00 97.50 284 LYS A N 1
ATOM 2254 C CA . LYS A 1 284 ? -6.580 -10.241 -19.380 1.00 97.50 284 LYS A CA 1
ATOM 2255 C C . LYS A 1 284 ? -5.609 -11.087 -20.196 1.00 97.50 284 LYS A C 1
ATOM 2257 O O . LYS A 1 284 ? -4.455 -10.697 -20.350 1.00 97.50 284 LYS A O 1
ATOM 2262 N N . LYS A 1 285 ? -6.034 -12.264 -20.659 1.00 97.56 285 LYS A N 1
ATOM 2263 C CA . LYS A 1 285 ? -5.221 -13.102 -21.542 1.00 97.56 285 LYS A CA 1
ATOM 2264 C C . LYS A 1 285 ? -5.104 -12.458 -22.922 1.00 97.56 285 LYS A C 1
ATOM 2266 O O . LYS A 1 285 ? -3.988 -12.266 -23.379 1.00 97.56 285 LYS A O 1
ATOM 2271 N N . GLU A 1 286 ? -6.223 -12.043 -23.505 1.00 96.19 286 GLU A N 1
ATOM 2272 C CA . GLU A 1 286 ? -6.253 -11.361 -24.802 1.00 96.19 286 GLU A CA 1
ATOM 2273 C C . GLU A 1 286 ? -5.436 -10.067 -24.795 1.00 96.19 286 GLU A C 1
ATOM 2275 O O . GLU A 1 286 ? -4.696 -9.818 -25.738 1.00 96.19 286 GLU A O 1
ATOM 2280 N N . LEU A 1 287 ? -5.500 -9.278 -23.718 1.00 97.50 287 LEU A N 1
ATOM 2281 C CA . LEU A 1 287 ? -4.683 -8.075 -23.557 1.00 97.50 287 LEU A CA 1
ATOM 2282 C C . LEU A 1 287 ? -3.186 -8.402 -23.626 1.00 97.50 287 LEU A C 1
ATOM 2284 O O . LEU A 1 287 ? -2.470 -7.790 -24.409 1.00 97.50 287 LEU A O 1
ATOM 2288 N N . ARG A 1 288 ? -2.729 -9.415 -22.875 1.00 97.19 288 ARG A N 1
ATOM 2289 C CA . ARG A 1 288 ? -1.326 -9.860 -22.921 1.00 97.19 288 ARG A CA 1
ATOM 2290 C C . ARG A 1 288 ? -0.924 -10.359 -24.306 1.00 97.19 288 ARG A C 1
ATOM 2292 O O . ARG A 1 288 ? 0.168 -10.048 -24.766 1.00 97.19 288 ARG A O 1
ATOM 2299 N N . ASP A 1 289 ? -1.795 -11.110 -24.975 1.00 97.50 289 ASP A N 1
ATOM 2300 C CA . ASP A 1 289 ? -1.529 -11.606 -26.328 1.00 97.50 289 ASP A CA 1
ATOM 2301 C C . ASP A 1 289 ? -1.411 -10.437 -27.330 1.00 97.50 289 ASP A C 1
ATOM 2303 O O . ASP A 1 289 ? -0.563 -10.465 -28.223 1.00 97.50 289 ASP A O 1
ATOM 2307 N N . LYS A 1 290 ? -2.213 -9.374 -27.162 1.00 96.50 290 LYS A N 1
ATOM 2308 C CA . LYS A 1 290 ? -2.122 -8.143 -27.966 1.00 96.50 290 LYS A CA 1
ATOM 2309 C C . LYS A 1 290 ? -0.876 -7.319 -27.657 1.00 96.50 290 LYS A C 1
ATOM 2311 O O . LYS A 1 290 ? -0.278 -6.812 -28.602 1.00 96.50 290 LYS A O 1
ATOM 2316 N N . ASP A 1 291 ? -0.474 -7.210 -26.394 1.00 97.69 291 ASP A N 1
ATOM 2317 C CA . ASP A 1 291 ? 0.769 -6.535 -25.998 1.00 97.69 291 ASP A CA 1
ATOM 2318 C C . ASP A 1 291 ? 1.990 -7.241 -26.601 1.00 97.69 291 ASP A C 1
ATOM 2320 O O . ASP A 1 291 ? 2.836 -6.594 -27.218 1.00 97.69 291 ASP A O 1
ATOM 2324 N N . ASN A 1 292 ? 2.028 -8.576 -26.538 1.00 97.12 292 ASN A N 1
ATOM 2325 C CA . ASN A 1 292 ? 3.084 -9.372 -27.168 1.00 97.12 292 ASN A CA 1
ATOM 2326 C C . ASN A 1 292 ? 3.125 -9.152 -28.690 1.00 97.12 292 ASN A C 1
ATOM 2328 O O . ASN A 1 292 ? 4.184 -8.871 -29.247 1.00 97.12 292 ASN A O 1
ATOM 2332 N N . ALA A 1 293 ? 1.969 -9.207 -29.364 1.00 96.38 293 ALA A N 1
ATOM 2333 C CA . ALA A 1 293 ? 1.885 -8.954 -30.803 1.00 96.38 293 ALA A CA 1
ATOM 2334 C C . ALA A 1 293 ? 2.307 -7.520 -31.177 1.00 96.38 293 ALA A C 1
ATOM 2336 O O . ALA A 1 293 ? 2.901 -7.291 -32.232 1.00 96.38 293 ALA A O 1
ATOM 2337 N N . LEU A 1 294 ? 2.013 -6.539 -30.318 1.00 96.94 294 LEU A N 1
ATOM 2338 C CA . LEU A 1 294 ? 2.448 -5.159 -30.499 1.00 96.94 294 LEU A CA 1
ATOM 2339 C C . LEU A 1 294 ? 3.971 -5.036 -30.376 1.00 96.94 294 LEU A C 1
ATOM 2341 O O . LEU A 1 294 ? 4.585 -4.320 -31.166 1.00 96.94 294 LEU A O 1
ATOM 2345 N N . ASP A 1 295 ? 4.587 -5.714 -29.413 1.00 97.19 295 ASP A N 1
ATOM 2346 C CA . ASP A 1 295 ? 6.037 -5.677 -29.231 1.00 97.19 295 ASP A CA 1
ATOM 2347 C C . ASP A 1 295 ? 6.779 -6.396 -30.368 1.00 97.19 295 ASP A C 1
ATOM 2349 O O . ASP A 1 295 ? 7.766 -5.863 -30.881 1.00 97.19 295 ASP A O 1
ATOM 2353 N N . GLU A 1 296 ? 6.246 -7.512 -30.874 1.00 96.25 296 GLU A N 1
ATOM 2354 C CA . GLU A 1 296 ? 6.723 -8.148 -32.111 1.00 96.25 296 GLU A CA 1
ATOM 2355 C C . GLU A 1 296 ? 6.615 -7.197 -33.319 1.00 96.25 296 GLU A C 1
ATOM 2357 O O . GLU A 1 296 ? 7.552 -7.052 -34.114 1.00 96.25 296 GLU A O 1
ATOM 2362 N N . ALA A 1 297 ? 5.494 -6.479 -33.448 1.00 95.88 297 ALA A N 1
ATOM 2363 C CA . ALA A 1 297 ? 5.304 -5.483 -34.500 1.00 95.88 297 ALA A CA 1
ATOM 2364 C C . ALA A 1 297 ? 6.279 -4.295 -34.368 1.00 95.88 297 ALA A C 1
ATOM 2366 O O . ALA A 1 297 ? 6.787 -3.790 -35.371 1.00 95.88 297 ALA A O 1
ATOM 2367 N N . LYS A 1 298 ? 6.593 -3.849 -33.146 1.00 96.19 298 LYS A N 1
ATOM 2368 C CA . LYS A 1 298 ? 7.604 -2.804 -32.912 1.00 96.19 298 LYS A CA 1
ATOM 2369 C C . LYS A 1 298 ? 9.001 -3.279 -33.296 1.00 96.19 298 LYS A C 1
ATOM 2371 O O . LYS A 1 298 ? 9.740 -2.513 -33.912 1.00 96.19 298 LYS A O 1
ATOM 2376 N N . GLU A 1 299 ? 9.363 -4.514 -32.962 1.00 96.44 299 GLU A N 1
ATOM 2377 C CA . GLU A 1 299 ? 10.689 -5.052 -33.274 1.00 96.44 299 GLU A CA 1
ATOM 2378 C C . GLU A 1 299 ? 10.873 -5.259 -34.783 1.00 96.44 299 GLU A C 1
ATOM 2380 O O . GLU A 1 299 ? 11.874 -4.829 -35.361 1.00 96.44 299 GLU A O 1
ATOM 2385 N N . THR A 1 300 ? 9.858 -5.794 -35.467 1.00 96.06 300 THR A N 1
ATOM 2386 C CA . THR A 1 300 ? 9.861 -5.865 -36.938 1.00 96.06 300 THR A CA 1
ATOM 2387 C C . THR A 1 300 ? 9.949 -4.475 -37.576 1.00 96.06 300 THR A C 1
ATOM 2389 O O . THR A 1 300 ? 10.711 -4.292 -38.528 1.00 96.06 300 THR A O 1
ATOM 2392 N N . ASN A 1 301 ? 9.262 -3.465 -37.030 1.00 96.44 301 ASN A N 1
ATOM 2393 C CA . ASN A 1 301 ? 9.366 -2.084 -37.507 1.00 96.44 301 ASN A CA 1
ATOM 2394 C C . ASN A 1 301 ? 10.781 -1.509 -37.309 1.00 96.44 301 ASN A C 1
ATOM 2396 O O . ASN A 1 301 ? 11.351 -0.972 -38.257 1.00 96.44 301 ASN A O 1
ATOM 2400 N N . ARG A 1 302 ? 11.408 -1.704 -36.140 1.00 96.94 302 ARG A N 1
ATOM 2401 C CA . ARG A 1 302 ? 12.818 -1.325 -35.910 1.00 96.94 302 ARG A CA 1
ATOM 2402 C C . ARG A 1 302 ? 13.757 -1.998 -36.907 1.00 96.94 302 ARG A C 1
ATOM 2404 O O . ARG A 1 302 ? 14.613 -1.335 -37.492 1.00 96.94 302 ARG A O 1
ATOM 2411 N N . HIS A 1 303 ? 13.589 -3.296 -37.160 1.00 95.62 303 HIS A N 1
ATOM 2412 C CA . HIS A 1 303 ? 14.388 -4.009 -38.157 1.00 95.62 303 HIS A CA 1
ATOM 2413 C C . HIS A 1 303 ? 14.231 -3.420 -39.565 1.00 95.62 303 HIS A C 1
ATOM 2415 O O . HIS A 1 303 ? 15.226 -3.257 -40.280 1.00 95.62 303 HIS A O 1
ATOM 2421 N N . LEU A 1 304 ? 13.005 -3.074 -39.966 1.00 95.75 304 LEU A N 1
ATOM 2422 C CA . LEU A 1 304 ? 12.732 -2.443 -41.257 1.00 95.75 304 LEU A CA 1
ATOM 2423 C C . LEU A 1 304 ? 13.330 -1.035 -41.344 1.00 95.75 304 LEU A C 1
ATOM 2425 O O . LEU A 1 304 ? 13.965 -0.719 -42.350 1.00 95.75 304 LEU A O 1
ATOM 2429 N N . GLN A 1 305 ? 13.203 -0.222 -40.293 1.00 94.75 305 GLN A N 1
ATOM 2430 C CA . GLN A 1 305 ? 13.818 1.107 -40.207 1.00 94.75 305 GLN A CA 1
ATOM 2431 C C . GLN A 1 305 ? 15.339 1.022 -40.370 1.00 94.75 305 GLN A C 1
ATOM 2433 O O . GLN A 1 305 ? 15.896 1.671 -41.257 1.00 94.75 305 GLN A O 1
ATOM 2438 N N . ASN A 1 306 ? 15.989 0.123 -39.627 1.00 94.69 306 ASN A N 1
ATOM 2439 C CA . ASN A 1 306 ? 17.430 -0.120 -39.725 1.00 94.69 306 ASN A CA 1
ATOM 2440 C C . ASN A 1 306 ? 17.847 -0.560 -41.141 1.00 94.69 306 ASN A C 1
ATOM 2442 O O . ASN A 1 306 ? 18.912 -0.190 -41.639 1.00 94.69 306 ASN A O 1
ATOM 2446 N N . ARG A 1 307 ? 17.026 -1.369 -41.825 1.00 93.94 307 ARG A N 1
ATOM 2447 C CA . ARG A 1 307 ? 17.296 -1.800 -43.206 1.00 93.94 307 ARG A CA 1
ATOM 2448 C C . ARG A 1 307 ? 17.151 -0.649 -44.203 1.00 93.94 307 ARG A C 1
ATOM 2450 O O . ARG A 1 307 ? 17.982 -0.532 -45.104 1.00 93.94 307 ARG A O 1
ATOM 2457 N N . ILE A 1 308 ? 16.130 0.191 -44.049 1.00 91.81 308 ILE A N 1
ATOM 2458 C CA . ILE A 1 308 ? 15.926 1.387 -44.879 1.00 91.81 308 ILE A CA 1
ATOM 2459 C C . ILE A 1 308 ? 17.094 2.359 -44.702 1.00 91.81 308 ILE A C 1
ATOM 2461 O O . ILE A 1 308 ? 17.607 2.882 -45.689 1.00 91.81 308 ILE A O 1
ATOM 2465 N N . GLU A 1 309 ? 17.556 2.561 -43.472 1.00 90.81 309 GLU A N 1
ATOM 2466 C CA . GLU A 1 309 ? 18.699 3.420 -43.168 1.00 90.81 309 GLU A CA 1
ATOM 2467 C C . GLU A 1 309 ? 19.985 2.924 -43.847 1.00 90.81 309 GLU A C 1
ATOM 2469 O O . GLU A 1 309 ? 20.657 3.686 -44.544 1.00 90.81 309 GLU A O 1
ATOM 2474 N N . LYS A 1 310 ? 20.264 1.614 -43.779 1.00 90.56 310 LYS A N 1
ATOM 2475 C CA . LYS A 1 310 ? 21.376 0.990 -44.521 1.00 90.56 310 LYS A CA 1
ATOM 2476 C C . LYS A 1 310 ? 21.269 1.205 -46.033 1.00 90.56 310 LYS A C 1
ATOM 2478 O O . LYS A 1 310 ? 22.270 1.510 -46.682 1.00 90.56 310 LYS A O 1
ATOM 2483 N N . LEU A 1 311 ? 20.069 1.070 -46.605 1.00 87.56 311 LEU A N 1
ATOM 2484 C CA . LEU A 1 311 ? 19.849 1.304 -48.035 1.00 87.56 311 LEU A CA 1
ATOM 2485 C C . LEU A 1 311 ? 20.063 2.773 -48.414 1.00 87.56 311 LEU A C 1
ATOM 2487 O O . LEU A 1 311 ? 20.723 3.033 -49.418 1.00 87.56 311 LEU A O 1
ATOM 2491 N N . ARG A 1 312 ? 19.596 3.727 -47.597 1.00 86.06 312 ARG A N 1
ATOM 2492 C CA . ARG A 1 312 ? 19.833 5.168 -47.799 1.00 86.06 312 ARG A CA 1
ATOM 2493 C C . ARG A 1 312 ? 21.324 5.506 -47.800 1.00 86.06 312 ARG A C 1
ATOM 2495 O O . ARG A 1 312 ? 21.787 6.204 -48.700 1.00 86.06 312 ARG A O 1
ATOM 2502 N N . LEU A 1 313 ? 22.083 4.946 -46.858 1.00 82.56 313 LEU A N 1
ATOM 2503 C CA . LEU A 1 313 ? 23.539 5.111 -46.797 1.00 82.56 313 LEU A CA 1
ATOM 2504 C C . LEU A 1 313 ? 24.242 4.512 -48.026 1.00 82.56 313 LEU A C 1
ATOM 2506 O O . LEU A 1 313 ? 25.184 5.104 -48.549 1.00 82.56 313 LEU A O 1
ATOM 2510 N N . SER A 1 314 ? 23.773 3.361 -48.522 1.00 82.81 314 SER A N 1
ATOM 2511 C CA . SER A 1 314 ? 24.337 2.722 -49.720 1.00 82.81 314 SER A CA 1
ATOM 2512 C C . SER A 1 314 ? 23.979 3.439 -51.028 1.00 82.81 314 SER A C 1
ATOM 2514 O O . SER A 1 314 ? 24.819 3.531 -51.921 1.00 82.81 314 SER A O 1
ATOM 2516 N N . GLY A 1 315 ? 22.761 3.981 -51.135 1.00 71.56 315 GLY A N 1
ATOM 2517 C CA . GLY A 1 315 ? 22.294 4.726 -52.305 1.00 71.56 315 GLY A CA 1
ATOM 2518 C C . GLY A 1 315 ? 23.002 6.070 -52.453 1.00 71.56 315 GLY A C 1
ATOM 2519 O O . GLY A 1 315 ? 23.367 6.441 -53.561 1.00 71.56 315 GLY A O 1
ATOM 2520 N N . SER A 1 316 ? 23.294 6.740 -51.333 1.00 62.59 316 SER A N 1
ATOM 2521 C CA . SER A 1 316 ? 24.080 7.983 -51.315 1.00 62.59 316 SER A CA 1
ATOM 2522 C C . SER A 1 316 ? 25.526 7.785 -51.806 1.00 62.59 316 SER A C 1
ATOM 2524 O O . SER A 1 316 ? 26.154 8.708 -52.312 1.00 62.59 316 SER A O 1
ATOM 2526 N N . ARG A 1 317 ? 26.061 6.556 -51.725 1.00 59.31 317 ARG A N 1
ATOM 2527 C CA . ARG A 1 317 ? 27.413 6.213 -52.199 1.00 59.31 317 ARG A CA 1
ATOM 2528 C C . ARG A 1 317 ? 27.504 5.841 -53.681 1.00 59.31 317 ARG A C 1
ATOM 2530 O O . ARG A 1 317 ? 28.586 5.448 -54.108 1.00 59.31 317 ARG A O 1
ATOM 2537 N N . ARG A 1 318 ? 26.430 5.933 -54.475 1.00 54.03 318 ARG A N 1
ATOM 2538 C CA . ARG A 1 318 ? 26.550 5.841 -55.941 1.00 54.03 318 ARG A CA 1
ATOM 2539 C C . ARG A 1 318 ? 26.757 7.245 -56.522 1.00 54.03 318 ARG A C 1
ATOM 2541 O O . ARG A 1 318 ? 25.765 7.952 -56.684 1.00 54.03 318 ARG A O 1
ATOM 2548 N N . PRO A 1 319 ? 28.000 7.664 -56.824 1.00 55.75 319 PRO A N 1
ATOM 2549 C CA . PRO A 1 319 ? 28.214 8.832 -57.665 1.00 55.75 319 PRO A CA 1
ATOM 2550 C C . PRO A 1 319 ? 27.657 8.540 -59.066 1.00 55.75 319 PRO A C 1
ATOM 2552 O O . PRO A 1 319 ? 27.860 7.446 -59.601 1.00 55.75 319 PRO A O 1
ATOM 2555 N N . LEU A 1 320 ? 26.899 9.506 -59.591 1.00 45.88 320 LEU A N 1
ATOM 2556 C CA . LEU A 1 320 ? 26.617 9.675 -61.023 1.00 45.88 320 LEU A CA 1
ATOM 2557 C C . LEU A 1 320 ? 27.927 9.760 -61.819 1.00 45.88 320 LEU A C 1
ATOM 2559 O O . LEU A 1 320 ? 27.900 9.357 -63.000 1.00 45.88 320 LEU A O 1
#

InterPro domains:
  IPR019139 Leucine-rich repeat flightless-interacting protein 1/2 [PF09738] (22-246)
  IPR019139 Leucine-rich repeat flightless-interacting protein 1/2 [PTHR19212] (39-312)

Foldseek 3Di:
DVVVVVVVVVVVVVVPDPPPDDDDDDDDDPVVVVVVVVVVVVVVVVVVVVVVVVVVVVVVVVVVVVVVVVVVVVVVVVVVVVVVVVVVVVVVVVVVVVVVVVVVVVVVVVVVVVVVVVVVVVVVVVVCVVQQKDWFQDDPDPPDDDPDPPRDGTDIDHNVVVVVLCVVDPDDDGSVVSVVVVVVVVVVVVVVVVVVVVVVVVCVVVVVVCVVPVPDDPVPVVVVVVVVVVVVVVVVVVVVVVVVVVVVVVVVVVVVVVVVVVVVVVVVVVVVVVVVVVVVVVVVVVVVVVVVVVVVVVVVVVVVVVVVVVVVVVVVPDDD

Organism: Onchocerca volvulus (NCBI:txid6282)

pLDDT: mean 83.83, std 17.47, range [37.59, 98.62]

Sequence (320 aa):
MTHAWLCQMFALTKDSIPTTSTSRGGTPSKDSKALERAALKEKVSELQNKFQRAMFMYSQLDNEKSALLYEIDLLKDDMEEKEQLLSQANRESRDLTTEVKLLKRTVDGLNAQHEMLRSEIAHRDQIIQENGLVLAEQEKSDDGLTNGTDNIPPLIFSKATIALVEKAVPGSSSIDEKVKRLVDVNKKMRQQVEEAEQLLYVRRTARNDLMSNAQNGILGDELQRDAAKQLAEIKFKLQEAERENTNYQGNLIRVDGQMKRYKATAEQAEKELAELKSQNRQLKKELRDKDNALDEAKETNRHLQNRIEKLRLSGSRRPL